Protein AF-A0A1Q8S8Z9-F1 (afdb_monomer)

Radius of gyration: 23.41 Å; Cα contacts (8 Å, |Δi|>4): 332; chains: 1; bounding box: 57×44×58 Å

pLDDT: mean 80.35, std 14.81, range [34.22, 96.0]

Mean predicted aligned error: 10.37 Å

Secondary structure (DSSP, 8-state):
--EEE-S-HHHHHHHHHHTT--TT--HHHHHHHHTTS-HHHHHIIIIIIT---EEE---HHHHHTSHHHHTS-SSSEEEEEEETTS--SS-TTS-TT-SSTTTT-EEEE---STHHHHHHHHHHHTT-EEEE---SHHHHHHHHHTS--S--PPP--HHHHHHHHHHHHHHHHHHHHHHHH-SEEEEEE-HHHHHHHHHHT---STTGGG-SPP-SSGGGS-GGGEEEEEETTEEEEEEPPS--BTTB--S-SS----TT-S-SS--

Nearest PDB structures (foldseek):
  4hl6-assembly3_E  TM=5.954E-01  e=1.681E+00  Escherichia coli K-12
  3lqf-assembly1_B  TM=4.369E-01  e=1.085E+00  Cereibacter sphaeroides
  4eso-assembly1_D  TM=3.700E-01  e=1.155E+00  Sinorhizobium meliloti 1021
  6mld-assembly1_A  TM=2.156E-01  e=1.071E-01  Salmonella enterica subsp. enterica serovar Typhimurium str. LT2

InterPro domains:
  IPR003673 CoA-transferase family III [PF02515] (102-131)
  IPR023606 CoA-transferase family III domain 1 superfamily [G3DSA:3.40.50.10540] (94-133)
  IPR023606 CoA-transferase family III domain 1 superfamily [G3DSA:3.40.50.10540] (134-248)
  IPR023606 CoA-transferase family III domain 1 superfamily [SSF89796] (99-201)
  IPR050509 Coenzyme A-transferase family III [PTHR48228] (133-230)

Sequence (267 aa):
MFVFTTLSLTHANGILELVGLPVGSTRQQLSEKIAYWASIDLETAATVEGRLATYALRSYSQWDALPQSKAINNFPIDVNQISPHGPKGLPVRLSGGNTKCLQGLCVVEMSRVIAAPLAGKTLAAHGADVIWTCSGMNISEAEHAGKGEAARPTPFQALDHAGGYWLAFSVMAALYKRAIFGGSWRTDVSLAGVMKYLRSLGQYPGDSGFKCKDYEKPEDVPENYYETKKTGFGRIKAIKYSGSIEGFNIGWHVMPKPLGSDSPEWL

Structure (mmCIF, N/CA/C/O backbone):
data_AF-A0A1Q8S8Z9-F1
#
_entry.id   AF-A0A1Q8S8Z9-F1
#
loop_
_atom_site.group_PDB
_atom_site.id
_atom_site.type_symbol
_atom_site.label_atom_id
_atom_site.label_alt_id
_atom_site.label_comp_id
_atom_site.label_asym_id
_atom_site.label_entity_id
_atom_site.label_seq_id
_atom_site.pdbx_PDB_ins_code
_atom_site.Cartn_x
_atom_site.Cartn_y
_atom_site.Cartn_z
_atom_site.occupancy
_atom_site.B_iso_or_equiv
_atom_site.auth_seq_id
_atom_site.auth_comp_id
_atom_site.auth_asym_id
_atom_site.auth_atom_id
_atom_site.pdbx_PDB_model_num
ATOM 1 N N . MET A 1 1 ? -16.019 -5.670 21.175 1.00 44.41 1 MET A N 1
ATOM 2 C CA . MET A 1 1 ? -15.741 -5.478 19.735 1.00 44.41 1 MET A CA 1
ATOM 3 C C . MET A 1 1 ? -15.676 -3.978 19.503 1.00 44.41 1 MET A C 1
ATOM 5 O O . MET A 1 1 ? -16.604 -3.303 19.922 1.00 44.41 1 MET A O 1
ATOM 9 N N . PHE A 1 2 ? -14.559 -3.444 19.007 1.00 47.91 2 PHE A N 1
ATOM 10 C CA . PHE A 1 2 ? -14.330 -1.992 18.938 1.00 47.91 2 PHE A CA 1
ATOM 11 C C . PHE A 1 2 ? -14.754 -1.426 17.578 1.00 47.91 2 PHE A C 1
ATOM 13 O O . PHE A 1 2 ? -14.761 -2.148 16.581 1.00 47.91 2 PHE A O 1
ATOM 20 N N . VAL A 1 3 ? -15.073 -0.134 17.540 1.00 49.47 3 VAL A N 1
ATOM 21 C CA . VAL A 1 3 ? -15.419 0.605 16.320 1.00 49.47 3 VAL A CA 1
ATOM 22 C C . VAL A 1 3 ? -14.377 1.697 16.097 1.00 49.47 3 VAL A C 1
ATOM 24 O O . VAL A 1 3 ? -14.005 2.404 17.034 1.00 49.47 3 VAL A O 1
ATOM 27 N N . PHE A 1 4 ? -13.874 1.808 14.868 1.00 48.94 4 PHE A N 1
ATOM 28 C CA . PHE A 1 4 ? -12.918 2.840 14.470 1.00 48.94 4 PHE A CA 1
ATOM 29 C C . PHE A 1 4 ? -13.641 3.955 13.714 1.00 48.94 4 PHE A C 1
ATOM 31 O O . PHE A 1 4 ? -14.352 3.684 12.749 1.00 48.94 4 PHE A O 1
ATOM 38 N N . THR A 1 5 ? -13.430 5.202 14.131 1.00 52.53 5 THR A N 1
ATOM 39 C CA . THR A 1 5 ? -13.893 6.413 13.438 1.00 52.53 5 THR A CA 1
ATOM 40 C C . THR A 1 5 ? -12.687 7.180 12.909 1.00 52.53 5 THR A C 1
ATOM 42 O O . THR A 1 5 ? -11.671 7.297 13.596 1.00 52.53 5 THR A O 1
ATOM 45 N N . THR A 1 6 ? -12.785 7.696 11.685 1.00 55.31 6 THR A N 1
ATOM 46 C CA . THR A 1 6 ? -11.712 8.497 11.073 1.00 55.31 6 THR A CA 1
ATOM 47 C C . THR A 1 6 ? -11.482 9.832 11.796 1.00 55.31 6 THR A C 1
ATOM 49 O O . THR A 1 6 ? -12.332 10.323 12.535 1.00 55.31 6 THR A O 1
ATOM 52 N N . LEU A 1 7 ? -10.295 10.414 11.582 1.00 56.03 7 LEU A N 1
ATOM 53 C CA . LEU A 1 7 ? -9.783 11.607 12.275 1.00 56.03 7 LEU A CA 1
ATOM 54 C C . LEU A 1 7 ? -10.312 12.945 11.722 1.00 56.03 7 LEU A C 1
ATOM 56 O O . LEU A 1 7 ? -9.860 13.999 12.172 1.00 56.03 7 LEU A O 1
ATOM 60 N N . SER A 1 8 ? -11.209 12.939 10.729 1.00 67.50 8 SER A N 1
ATOM 61 C CA . SER A 1 8 ? -11.758 14.195 10.212 1.00 67.50 8 SER A CA 1
ATOM 62 C C . SER A 1 8 ? -12.779 14.764 11.198 1.00 67.50 8 SER A C 1
ATOM 64 O O . SER A 1 8 ? -13.574 14.029 11.788 1.00 67.50 8 SER A O 1
ATOM 66 N N . LEU A 1 9 ? -12.768 16.088 11.369 1.00 71.31 9 LEU A N 1
ATOM 67 C CA . LEU A 1 9 ? -13.687 16.773 12.279 1.00 71.31 9 LEU A CA 1
ATOM 68 C C . LEU A 1 9 ? -15.155 16.514 11.893 1.00 71.31 9 LEU A C 1
ATOM 70 O O . LEU A 1 9 ? -16.007 16.363 12.761 1.00 71.31 9 LEU A O 1
ATOM 74 N N . THR A 1 10 ? -15.431 16.380 10.594 1.00 76.75 10 THR A N 1
ATOM 75 C CA . THR A 1 10 ? -16.759 16.065 10.055 1.00 76.75 10 THR A CA 1
ATOM 76 C C . THR A 1 10 ? -17.247 14.685 10.492 1.00 76.75 10 THR A C 1
ATOM 78 O O . THR A 1 10 ? -18.375 14.563 10.960 1.00 76.75 10 THR A O 1
ATOM 81 N N . HIS A 1 11 ? -16.409 13.647 10.398 1.00 81.12 11 HIS A N 1
ATOM 82 C CA . HIS A 1 11 ? -16.794 12.301 10.835 1.00 81.12 11 HIS A CA 1
ATOM 83 C C . HIS A 1 11 ? -16.901 12.203 12.357 1.00 81.12 11 HIS A C 1
ATOM 85 O O . HIS A 1 11 ? -17.821 11.560 12.858 1.00 81.12 11 HIS A O 1
ATOM 91 N N . ALA A 1 12 ? -16.018 12.890 13.087 1.00 81.56 12 ALA A N 1
ATOM 92 C CA . ALA A 1 12 ? -16.079 12.969 14.542 1.00 81.56 12 ALA A CA 1
ATOM 93 C C . ALA A 1 12 ? -17.366 13.657 15.032 1.00 81.56 12 ALA A C 1
ATOM 95 O O . ALA A 1 12 ? -18.023 13.160 15.941 1.00 81.56 12 ALA A O 1
ATOM 96 N N . ASN A 1 13 ? -17.771 14.767 14.416 1.00 87.81 13 ASN A N 1
ATOM 97 C CA . ASN A 1 13 ? -19.016 15.442 14.780 1.00 87.81 13 ASN A CA 1
ATOM 98 C C . ASN A 1 13 ? -20.244 14.628 14.359 1.00 87.81 13 ASN A C 1
ATOM 100 O O . ASN A 1 13 ? -21.180 14.501 15.141 1.00 87.81 13 ASN A O 1
ATOM 104 N N . GLY A 1 14 ? -20.216 14.019 13.171 1.00 89.81 14 GLY A N 1
ATOM 105 C CA . GLY A 1 14 ? -21.316 13.185 12.692 1.00 89.81 14 GLY A CA 1
ATOM 106 C C . GLY A 1 14 ? -21.564 11.957 13.571 1.00 89.81 14 GLY A C 1
ATOM 107 O O . GLY A 1 14 ? -22.715 11.617 13.827 1.00 89.81 14 GLY A O 1
ATOM 108 N N . ILE A 1 15 ? -20.512 11.313 14.099 1.00 90.62 15 ILE A N 1
ATOM 109 C CA . ILE A 1 15 ? -20.709 10.184 15.020 1.00 90.62 15 ILE A CA 1
ATOM 110 C C . ILE A 1 15 ? -21.278 10.644 16.364 1.00 90.62 15 ILE A C 1
ATOM 112 O O . ILE A 1 15 ? -22.103 9.935 16.928 1.00 90.62 15 ILE A O 1
ATOM 116 N N . LEU A 1 16 ? -20.886 11.826 16.861 1.00 92.69 16 LEU A N 1
ATOM 117 C CA . LEU A 1 16 ? -21.471 12.413 18.070 1.00 92.69 16 LEU A CA 1
ATOM 118 C C . LEU A 1 16 ? -22.962 12.698 17.869 1.00 92.69 16 LEU A C 1
ATOM 120 O O . LEU A 1 16 ? -23.767 12.293 18.702 1.00 92.69 16 LEU A O 1
ATOM 124 N N . GLU A 1 17 ? -23.331 13.303 16.741 1.00 93.12 17 GLU A N 1
ATOM 125 C CA . GLU A 1 17 ? -24.726 13.555 16.377 1.00 93.12 17 GLU A CA 1
ATOM 126 C C . GLU A 1 17 ? -25.537 12.254 16.301 1.00 93.12 17 GLU A C 1
ATOM 128 O O . GLU A 1 17 ? -26.578 12.152 16.951 1.00 93.12 17 GLU A O 1
ATOM 133 N N . LEU A 1 18 ? -25.025 11.229 15.604 1.00 93.31 18 LEU A N 1
ATOM 134 C CA . LEU A 1 18 ? -25.687 9.926 15.462 1.00 93.31 18 LEU A CA 1
ATOM 135 C C . LEU A 1 18 ? -26.018 9.293 16.819 1.00 93.31 18 LEU A C 1
ATOM 137 O O . LEU A 1 18 ? -27.081 8.700 16.995 1.00 93.31 18 LEU A O 1
ATOM 141 N N . VAL A 1 19 ? -25.109 9.410 17.787 1.00 92.94 19 VAL A N 1
ATOM 142 C CA . VAL A 1 19 ? -25.299 8.824 19.120 1.00 92.94 19 VAL A CA 1
ATOM 143 C C . VAL A 1 19 ? -25.975 9.784 20.106 1.00 92.94 19 VAL A C 1
ATOM 145 O O . VAL A 1 19 ? -26.162 9.424 21.271 1.00 92.94 19 VAL A O 1
ATOM 148 N N . GLY A 1 20 ? -26.355 10.988 19.668 1.00 94.62 20 GLY A N 1
ATOM 149 C CA . GLY A 1 20 ? -27.036 11.996 20.480 1.00 94.62 20 GLY A CA 1
ATOM 150 C C . GLY A 1 20 ? -26.141 12.674 21.522 1.00 94.62 20 GLY A C 1
ATOM 151 O O . GLY A 1 20 ? -26.596 12.956 22.630 1.00 94.62 20 GLY A O 1
ATOM 152 N N . LEU A 1 21 ? -24.866 12.894 21.202 1.00 95.12 21 LEU A N 1
ATOM 153 C CA . LEU A 1 21 ? -23.908 13.636 22.022 1.00 95.12 21 LEU A CA 1
ATOM 154 C C . LEU A 1 21 ? -23.610 15.020 21.417 1.00 95.12 21 LEU A C 1
ATOM 156 O O . LEU A 1 21 ? -23.526 15.154 20.196 1.00 95.12 21 LEU A O 1
ATOM 160 N N . PRO A 1 22 ? -23.419 16.059 22.249 1.00 95.31 22 PRO A N 1
ATOM 161 C CA . PRO A 1 22 ? -23.056 17.385 21.766 1.00 95.31 22 PRO A CA 1
ATOM 162 C C . PRO A 1 22 ? -21.630 17.420 21.198 1.00 95.31 22 PRO A C 1
ATOM 164 O O . PRO A 1 22 ? -20.735 16.685 21.624 1.00 95.31 22 PRO A O 1
ATOM 167 N N . VAL A 1 23 ? -21.390 18.345 20.265 1.00 91.00 23 VAL A N 1
ATOM 168 C CA . VAL A 1 23 ? -20.040 18.648 19.768 1.00 91.00 23 VAL A CA 1
ATOM 169 C C . VAL A 1 23 ? -19.144 19.067 20.940 1.00 91.00 23 VAL A C 1
ATOM 171 O O . VAL A 1 23 ? -19.541 19.873 21.779 1.00 91.00 23 VAL A O 1
ATOM 174 N N . GLY A 1 24 ? -17.928 18.516 20.999 1.00 86.50 24 GLY A N 1
ATOM 175 C CA . GLY A 1 24 ? -16.990 18.731 22.108 1.00 86.50 24 GLY A CA 1
ATOM 176 C C . GLY A 1 24 ? -17.081 17.689 23.228 1.00 86.50 24 GLY A C 1
ATOM 177 O O . GLY A 1 24 ? -16.285 17.745 24.166 1.00 86.50 24 GLY A O 1
ATOM 178 N N . SER A 1 25 ? -17.992 16.714 23.124 1.00 91.88 25 SER A N 1
ATOM 179 C CA . SER A 1 25 ? -18.005 15.547 24.007 1.00 91.88 25 SER A CA 1
ATOM 180 C C . SER A 1 25 ? -16.678 14.787 23.998 1.00 91.88 25 SER A C 1
ATOM 182 O O . SER A 1 25 ? -15.985 14.680 22.983 1.00 91.88 25 SER A O 1
ATOM 184 N N . THR A 1 26 ? -16.322 14.235 25.157 1.00 90.94 26 THR A N 1
ATOM 185 C CA . THR A 1 26 ? -15.047 13.543 25.343 1.00 90.94 26 THR A CA 1
ATOM 186 C C . THR A 1 26 ? -15.070 12.147 24.722 1.00 90.94 26 THR A C 1
ATOM 188 O O . THR A 1 26 ? -16.118 11.517 24.556 1.00 90.94 26 THR A O 1
ATOM 191 N N . ARG A 1 27 ? -13.877 11.603 24.446 1.00 84.50 27 ARG A N 1
ATOM 192 C CA . ARG A 1 27 ? -13.712 10.213 23.988 1.00 84.50 27 ARG A CA 1
ATOM 193 C C . ARG A 1 27 ? -14.371 9.204 24.938 1.00 84.50 27 ARG A C 1
ATOM 195 O O . ARG A 1 27 ? -14.890 8.194 24.475 1.00 84.50 27 ARG A O 1
ATOM 202 N N . GLN A 1 28 ? -14.345 9.474 26.243 1.00 89.38 28 GLN A N 1
ATOM 203 C CA . GLN A 1 28 ? -14.950 8.605 27.248 1.00 89.38 28 GLN A CA 1
ATOM 204 C C . GLN A 1 28 ? -16.481 8.609 27.146 1.00 89.38 28 GLN A C 1
ATOM 206 O O . GLN A 1 28 ? -17.073 7.537 27.072 1.00 89.38 28 GLN A O 1
ATOM 211 N N . GLN A 1 29 ? -17.103 9.787 27.027 1.00 92.50 29 GLN A N 1
ATOM 212 C CA . GLN A 1 29 ? -18.556 9.911 26.842 1.00 92.50 29 GLN A CA 1
ATOM 213 C C . GLN A 1 29 ? -19.033 9.187 25.578 1.00 92.50 29 GLN A C 1
ATOM 215 O O . GLN A 1 29 ? -20.016 8.448 25.614 1.00 92.50 29 GLN A O 1
ATOM 220 N N . LEU A 1 30 ? -18.307 9.350 24.465 1.00 90.50 30 LEU A N 1
ATOM 221 C CA . LEU A 1 30 ? -18.594 8.613 23.236 1.00 90.50 30 LEU A CA 1
ATOM 222 C C . LEU A 1 30 ? -18.464 7.100 23.454 1.00 90.50 30 LEU A C 1
ATOM 224 O O . LEU A 1 30 ? -19.363 6.360 23.066 1.00 90.50 30 LEU A O 1
ATOM 228 N N . SER A 1 31 ? -17.385 6.647 24.104 1.00 88.06 31 SER A N 1
ATOM 229 C CA . SER A 1 31 ? -17.148 5.228 24.398 1.00 88.06 31 SER A CA 1
ATOM 230 C C . SER A 1 31 ? -18.270 4.607 25.230 1.00 88.06 31 SER A C 1
ATOM 232 O O . SER A 1 31 ? -18.702 3.498 24.931 1.00 88.06 31 SER A O 1
ATOM 234 N N . GLU A 1 32 ? -18.748 5.306 26.259 1.00 92.38 32 GLU A N 1
ATOM 235 C CA . GLU A 1 32 ? -19.862 4.861 27.102 1.00 92.38 32 GLU A CA 1
ATOM 236 C C . GLU A 1 32 ? -21.163 4.771 26.299 1.00 92.38 32 GLU A C 1
ATOM 238 O O . GLU A 1 32 ? -21.914 3.807 26.435 1.00 92.38 32 GLU A O 1
ATOM 243 N N . LYS A 1 33 ? -21.415 5.736 25.406 1.00 92.75 33 LYS A N 1
ATOM 244 C CA . LYS A 1 33 ? -22.626 5.762 24.580 1.00 92.75 33 LYS A CA 1
ATOM 245 C C . LYS A 1 33 ? -22.651 4.646 23.534 1.00 92.75 33 LYS A C 1
ATOM 247 O O . LYS A 1 33 ? -23.683 4.000 23.358 1.00 92.75 33 LYS A O 1
ATOM 252 N N . ILE A 1 34 ? -21.524 4.386 22.868 1.00 91.88 34 ILE A N 1
ATOM 253 C CA . ILE A 1 34 ? -21.428 3.327 21.850 1.00 91.88 34 ILE A CA 1
ATOM 254 C C . ILE A 1 34 ? -21.302 1.925 22.451 1.00 91.88 34 ILE A C 1
ATOM 256 O O . ILE A 1 34 ? -21.485 0.951 21.729 1.00 91.88 34 ILE A O 1
ATOM 260 N N . ALA A 1 35 ? -21.023 1.790 23.752 1.00 90.44 35 ALA A N 1
ATOM 261 C CA . ALA A 1 35 ? -20.920 0.486 24.412 1.00 90.44 35 ALA A CA 1
ATOM 262 C C . ALA A 1 35 ? -22.232 -0.319 24.361 1.00 90.44 35 ALA A C 1
ATOM 264 O O . ALA A 1 35 ? -22.201 -1.546 24.408 1.00 90.44 35 ALA A O 1
ATOM 265 N N . TYR A 1 36 ? -23.370 0.369 24.235 1.00 91.44 36 TYR A N 1
ATOM 266 C CA . TYR A 1 36 ? -24.695 -0.241 24.102 1.00 91.44 36 TYR A CA 1
ATOM 267 C C . TYR A 1 36 ? -25.021 -0.701 22.677 1.00 91.44 36 TYR A C 1
ATOM 269 O O . TYR A 1 36 ? -26.041 -1.351 22.466 1.00 91.44 36 TYR A O 1
ATOM 277 N N . TRP A 1 37 ? -24.181 -0.365 21.697 1.00 93.31 37 TRP A N 1
ATOM 278 C CA . TRP A 1 37 ? -24.385 -0.765 20.314 1.00 93.31 37 TRP A CA 1
ATOM 279 C C . TRP A 1 37 ? -23.685 -2.084 20.010 1.00 93.31 37 TRP A C 1
ATOM 281 O O . TRP A 1 37 ? -22.510 -2.284 20.335 1.00 93.31 37 TRP A O 1
ATOM 291 N N . ALA A 1 38 ? -24.362 -2.957 19.266 1.00 92.62 38 ALA A N 1
ATOM 292 C CA . ALA A 1 38 ? -23.650 -3.981 18.524 1.00 92.62 38 ALA A CA 1
ATOM 293 C C . ALA A 1 38 ? -22.796 -3.292 17.448 1.00 92.62 38 ALA A C 1
ATOM 295 O O . ALA A 1 38 ? -23.275 -2.451 16.692 1.00 92.62 38 ALA A O 1
ATOM 296 N N . SER A 1 39 ? -21.510 -3.637 17.370 1.00 87.19 39 SER A N 1
ATOM 297 C CA . SER A 1 39 ? -20.574 -2.905 16.499 1.00 87.19 39 SER A CA 1
ATOM 298 C C . SER A 1 39 ? -20.948 -2.921 15.009 1.00 87.19 39 SER A C 1
ATOM 300 O O . SER A 1 39 ? -20.675 -1.944 14.320 1.00 87.19 39 SER A O 1
ATOM 302 N N . ILE A 1 40 ? -21.583 -3.994 14.519 1.00 90.50 40 ILE A N 1
ATOM 303 C CA . ILE A 1 40 ? -22.046 -4.099 13.125 1.00 90.50 40 ILE A CA 1
ATOM 304 C C . ILE A 1 40 ? -23.266 -3.207 12.884 1.00 90.50 40 ILE A C 1
ATOM 306 O O . ILE A 1 40 ? -23.351 -2.567 11.838 1.00 90.50 40 ILE A O 1
ATOM 310 N N . ASP A 1 41 ? -24.165 -3.109 13.859 1.00 93.88 41 ASP A N 1
ATOM 311 C CA . ASP A 1 41 ? -25.332 -2.231 13.773 1.00 93.88 41 ASP A CA 1
ATOM 312 C C . ASP A 1 41 ? -24.884 -0.767 13.775 1.00 93.88 41 ASP A C 1
ATOM 314 O O . ASP A 1 41 ? -25.359 0.025 12.965 1.00 93.88 41 ASP A O 1
ATOM 318 N N . LEU A 1 42 ? -23.889 -0.422 14.604 1.00 92.75 42 LEU A N 1
ATOM 319 C CA . LEU A 1 42 ? -23.299 0.917 14.602 1.00 92.75 42 LEU A CA 1
ATOM 320 C C . LEU A 1 42 ? -22.571 1.225 13.290 1.00 92.75 42 LEU A C 1
ATOM 322 O O . LEU A 1 42 ? -22.714 2.326 12.772 1.00 92.75 42 LEU A O 1
ATOM 326 N N . GLU A 1 43 ? -21.809 0.279 12.733 1.00 90.19 43 GLU A N 1
ATOM 327 C CA . GLU A 1 43 ? -21.209 0.448 11.401 1.00 90.19 43 GLU A CA 1
ATOM 328 C C . GLU A 1 43 ? -22.285 0.659 10.329 1.00 90.19 43 GLU A C 1
ATOM 330 O O . GLU A 1 43 ? -22.113 1.510 9.461 1.00 90.19 43 GLU A O 1
ATOM 335 N N . THR A 1 44 ? -23.395 -0.079 10.390 1.00 92.31 44 THR A N 1
ATOM 336 C CA . THR A 1 44 ? -24.496 0.037 9.424 1.00 92.31 44 THR A CA 1
ATOM 337 C C . THR A 1 44 ? -25.151 1.415 9.519 1.00 92.31 44 THR A C 1
ATOM 339 O O . THR A 1 44 ? -25.172 2.148 8.530 1.00 92.31 44 THR A O 1
ATOM 342 N N . ALA A 1 45 ? -25.579 1.819 10.717 1.00 94.25 45 ALA A N 1
ATOM 343 C CA . ALA A 1 45 ? -26.193 3.124 10.950 1.00 94.25 45 ALA A CA 1
ATOM 344 C C . ALA A 1 45 ? -25.243 4.280 10.592 1.00 94.25 45 ALA A C 1
ATOM 346 O O . ALA A 1 45 ? -25.634 5.256 9.956 1.00 94.25 45 ALA A O 1
ATOM 347 N N . ALA A 1 46 ? -23.964 4.173 10.951 1.00 91.88 46 ALA A N 1
ATOM 348 C CA . ALA A 1 46 ? -23.005 5.239 10.702 1.00 91.88 46 ALA A CA 1
ATOM 349 C C . ALA A 1 46 ? -22.543 5.290 9.238 1.00 91.88 46 ALA A C 1
ATOM 351 O O . ALA A 1 46 ? -22.595 6.350 8.621 1.00 91.88 46 ALA A O 1
ATOM 352 N N . THR A 1 47 ? -22.098 4.171 8.666 1.00 87.56 47 THR A N 1
ATOM 353 C CA . THR A 1 47 ? -21.479 4.138 7.331 1.00 87.56 47 THR A CA 1
ATOM 354 C C . THR A 1 47 ? -22.497 4.017 6.213 1.00 87.56 47 THR A C 1
ATOM 356 O O . THR A 1 47 ? -22.430 4.779 5.247 1.00 87.56 47 THR A O 1
ATOM 359 N N . VAL A 1 48 ? -23.428 3.068 6.315 1.00 85.25 48 VAL A N 1
ATOM 360 C CA . VAL A 1 48 ? -24.374 2.777 5.227 1.00 85.25 48 VAL A CA 1
ATOM 361 C C . VAL A 1 48 ? -25.445 3.859 5.154 1.00 85.25 48 VAL A C 1
ATOM 363 O O . VAL A 1 48 ? -25.742 4.360 4.071 1.00 85.25 48 VAL A O 1
ATOM 366 N N . GLU A 1 49 ? -25.985 4.253 6.304 1.00 88.38 49 GLU A N 1
ATOM 367 C CA . GLU A 1 49 ? -27.082 5.221 6.381 1.00 88.38 49 GLU A CA 1
ATOM 368 C C . GLU A 1 49 ? -26.554 6.650 6.573 1.00 88.38 49 GLU A C 1
ATOM 370 O O . GLU A 1 49 ? -26.917 7.559 5.824 1.00 88.38 49 GLU A O 1
ATOM 375 N N . GLY A 1 50 ? -25.641 6.842 7.531 1.00 84.94 50 GLY A N 1
ATOM 376 C CA . GLY A 1 50 ? -25.113 8.151 7.925 1.00 84.94 50 GLY A CA 1
ATOM 377 C C . GLY A 1 50 ? -23.957 8.692 7.078 1.00 84.94 50 GLY A C 1
ATOM 378 O O . GLY A 1 50 ? -23.557 9.840 7.268 1.00 84.94 50 GLY A O 1
ATOM 379 N N . ARG A 1 51 ? -23.409 7.904 6.138 1.00 85.75 51 ARG A N 1
ATOM 380 C CA . ARG A 1 51 ? -22.241 8.270 5.301 1.00 85.75 51 ARG A CA 1
ATOM 381 C C . ARG A 1 51 ? -21.007 8.692 6.116 1.00 85.75 51 ARG A C 1
ATOM 383 O O . ARG A 1 51 ? -20.182 9.491 5.666 1.00 85.75 51 ARG A O 1
ATOM 390 N N . LEU A 1 52 ? -20.873 8.159 7.325 1.00 87.19 52 LEU A N 1
ATOM 391 C CA . LEU A 1 52 ? -19.738 8.371 8.214 1.00 87.19 52 LEU A CA 1
ATOM 392 C C . LEU A 1 52 ? -18.705 7.264 8.012 1.00 87.19 52 LEU A C 1
ATOM 394 O O . LEU A 1 52 ? -19.051 6.109 7.823 1.00 87.19 52 LEU A O 1
ATOM 398 N N . ALA A 1 53 ? -17.416 7.582 8.083 1.00 82.56 53 ALA A N 1
ATOM 399 C CA . ALA A 1 53 ? -16.374 6.564 8.005 1.00 82.56 53 ALA A CA 1
ATOM 400 C C . ALA A 1 53 ? -16.169 5.905 9.383 1.00 82.56 53 ALA A C 1
ATOM 402 O O . ALA A 1 53 ? -15.247 6.265 10.126 1.00 82.56 53 ALA A O 1
ATOM 403 N N . THR A 1 54 ? -17.054 4.960 9.715 1.00 81.31 54 THR A N 1
ATOM 404 C CA . THR A 1 54 ? -17.140 4.298 11.024 1.00 81.31 54 THR A CA 1
ATOM 405 C C . THR A 1 54 ? -17.278 2.787 10.852 1.00 81.31 54 THR A C 1
ATOM 407 O O . THR A 1 54 ? -18.338 2.300 10.473 1.00 81.31 54 THR A O 1
ATOM 410 N N . TYR A 1 55 ? -16.226 2.030 11.168 1.00 81.38 55 TYR A N 1
ATOM 411 C CA . TYR A 1 55 ? -16.141 0.605 10.825 1.00 81.38 55 TYR A CA 1
ATOM 412 C C . TYR A 1 55 ? -15.973 -0.289 12.051 1.00 81.38 55 TYR A C 1
ATOM 414 O O . TYR A 1 55 ? -15.187 0.004 12.959 1.00 81.38 55 TYR A O 1
ATOM 422 N N . ALA A 1 56 ? -16.676 -1.418 12.056 1.00 83.69 56 ALA A N 1
ATOM 423 C CA . ALA A 1 56 ? -16.549 -2.453 13.064 1.00 83.69 56 ALA A CA 1
ATOM 424 C C . ALA A 1 56 ? -15.243 -3.230 12.867 1.00 83.69 56 ALA A C 1
ATOM 426 O O . ALA A 1 56 ? -14.980 -3.787 11.793 1.00 83.69 56 ALA A O 1
ATOM 427 N N . LEU A 1 57 ? -14.434 -3.322 13.926 1.00 75.75 57 LEU A N 1
ATOM 428 C CA . LEU A 1 57 ? -13.275 -4.206 13.925 1.00 75.75 57 LEU A CA 1
ATOM 429 C C . LEU A 1 57 ? -13.741 -5.653 13.954 1.00 75.75 57 LEU A C 1
ATOM 431 O O . LEU A 1 57 ? -14.528 -6.048 14.811 1.00 75.75 57 LEU A O 1
ATOM 435 N N . ARG A 1 58 ? -13.205 -6.449 13.036 1.00 77.25 58 ARG A N 1
ATOM 436 C CA . ARG A 1 58 ? -13.547 -7.859 12.864 1.00 77.25 58 ARG A CA 1
ATOM 437 C C . ARG A 1 58 ? -12.348 -8.726 13.208 1.00 77.25 58 ARG A C 1
ATOM 439 O O . ARG A 1 58 ? -11.212 -8.373 12.900 1.00 77.25 58 ARG A O 1
ATOM 446 N N . SER A 1 59 ? -12.609 -9.877 13.817 1.00 76.94 59 SER A N 1
ATOM 447 C CA . SER A 1 59 ? -11.617 -10.953 13.884 1.00 76.94 59 SER A CA 1
ATOM 448 C C . SER A 1 59 ? -11.333 -11.511 12.485 1.00 76.94 59 SER A C 1
ATOM 450 O O . SER A 1 59 ? -12.103 -11.296 11.545 1.00 76.94 59 SER A O 1
ATOM 452 N N . TYR A 1 60 ? -10.248 -12.272 12.343 1.00 76.38 60 TYR A N 1
ATOM 453 C CA . TYR A 1 60 ? -9.904 -12.897 11.066 1.00 76.38 60 TYR A CA 1
ATOM 454 C C . TYR A 1 60 ? -10.987 -13.843 10.548 1.00 76.38 60 TYR A C 1
ATOM 456 O O . TYR A 1 60 ? -11.340 -13.756 9.378 1.00 76.38 60 TYR A O 1
ATOM 464 N N . SER A 1 61 ? -11.579 -14.676 11.408 1.00 82.38 61 SER A N 1
ATOM 465 C CA . SER A 1 61 ? -12.667 -15.575 11.000 1.00 82.38 61 SER A CA 1
ATOM 466 C C . SER A 1 61 ? -13.899 -14.805 10.518 1.00 82.38 61 SER A C 1
ATOM 468 O O . SER A 1 61 ? -14.516 -15.183 9.524 1.00 82.38 61 SER A O 1
ATOM 470 N N . GLN A 1 62 ? -14.230 -13.691 11.176 1.00 82.00 62 GLN A N 1
ATOM 471 C CA . GLN A 1 62 ? -15.330 -12.823 10.758 1.00 82.00 62 GLN A CA 1
ATOM 472 C C . GLN A 1 62 ? -15.047 -12.136 9.425 1.00 82.00 62 GLN A C 1
ATOM 474 O O . GLN A 1 62 ? -15.949 -12.050 8.601 1.00 82.00 62 GLN A O 1
ATOM 479 N N . TRP A 1 63 ? -13.817 -11.668 9.196 1.00 83.12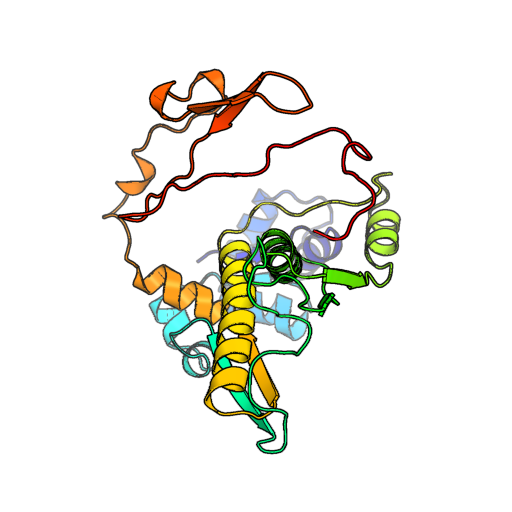 63 TRP A N 1
ATOM 480 C CA . TRP A 1 63 ? -13.418 -11.093 7.911 1.00 83.12 63 TRP A CA 1
ATOM 481 C C . TRP A 1 63 ? -13.447 -12.134 6.784 1.00 83.12 63 TRP A C 1
ATOM 483 O O . TRP A 1 63 ? -14.012 -11.876 5.724 1.00 83.12 63 TRP A O 1
ATOM 493 N N . ASP A 1 64 ? -12.888 -13.324 7.014 1.00 85.44 64 ASP A N 1
ATOM 494 C CA . ASP A 1 64 ? -12.797 -14.406 6.023 1.00 85.44 64 ASP A CA 1
ATOM 495 C C . ASP A 1 64 ? -14.177 -14.922 5.580 1.00 85.44 64 ASP A C 1
ATOM 497 O O . ASP A 1 64 ? -14.348 -15.388 4.452 1.00 85.44 64 ASP A O 1
ATOM 501 N N . ALA A 1 65 ? -15.189 -14.798 6.441 1.00 90.00 65 ALA A N 1
ATOM 502 C CA . ALA A 1 65 ? -16.558 -15.172 6.115 1.00 90.00 65 ALA A CA 1
ATOM 503 C C . ALA A 1 65 ? -17.234 -14.222 5.104 1.00 90.00 65 ALA A C 1
ATOM 505 O O . ALA A 1 65 ? -18.177 -14.645 4.421 1.00 90.00 65 ALA A O 1
ATOM 506 N N . LEU A 1 66 ? -16.762 -12.973 4.980 1.00 87.31 66 LEU A N 1
ATOM 507 C CA . LEU A 1 66 ? -17.421 -11.927 4.195 1.00 87.31 66 LEU A CA 1
ATOM 508 C C . LEU A 1 66 ? -17.308 -12.152 2.676 1.00 87.31 66 LEU A C 1
ATOM 510 O O . LEU A 1 66 ? -16.244 -12.558 2.194 1.00 87.31 66 LEU A O 1
ATOM 514 N N . PRO A 1 67 ? -18.352 -11.813 1.891 1.00 92.06 67 PRO A N 1
ATOM 515 C CA . PRO A 1 67 ? -18.322 -11.924 0.431 1.00 92.06 67 PRO A CA 1
ATOM 516 C C . PRO A 1 67 ? -17.146 -11.180 -0.212 1.00 92.06 67 PRO A C 1
ATOM 518 O O . PRO A 1 67 ? -16.454 -11.738 -1.059 1.00 92.06 67 PRO A O 1
ATOM 521 N N . GLN A 1 68 ? -16.855 -9.958 0.240 1.00 86.06 68 GLN A N 1
ATOM 522 C CA . GLN A 1 68 ? -15.742 -9.159 -0.274 1.00 86.06 68 GLN A CA 1
ATOM 523 C C . GLN A 1 68 ? -14.372 -9.769 0.038 1.00 86.06 68 GLN A C 1
ATOM 525 O O . GLN A 1 68 ? -13.458 -9.640 -0.767 1.00 86.06 68 GLN A O 1
ATOM 530 N N . SER A 1 69 ? -14.215 -10.476 1.163 1.00 86.56 69 SER A N 1
ATOM 531 C CA . SER A 1 69 ? -12.966 -11.192 1.437 1.00 86.56 69 SER A CA 1
ATOM 532 C C . SER A 1 69 ? -12.809 -12.369 0.477 1.00 86.56 69 SER A C 1
ATOM 534 O O . SER A 1 69 ? -11.732 -12.572 -0.076 1.00 86.56 69 SER A O 1
ATOM 536 N N . LYS A 1 70 ? -13.888 -13.113 0.210 1.00 89.94 70 LYS A N 1
ATOM 537 C CA . LYS A 1 70 ? -13.888 -14.252 -0.724 1.00 89.94 70 LYS A CA 1
ATOM 538 C C . LYS A 1 70 ? -13.650 -13.840 -2.179 1.00 89.94 70 LYS A C 1
ATOM 540 O O . LYS A 1 70 ? -13.054 -14.606 -2.924 1.00 89.94 70 LYS A O 1
ATOM 545 N N . ALA A 1 71 ? -14.079 -12.640 -2.565 1.00 90.00 71 ALA A N 1
ATOM 546 C CA . ALA A 1 71 ? -13.881 -12.099 -3.909 1.00 90.00 71 ALA A CA 1
ATOM 547 C C . ALA A 1 71 ? -12.434 -11.651 -4.196 1.00 90.00 71 ALA A C 1
ATOM 549 O O . ALA A 1 71 ? -12.089 -11.411 -5.349 1.00 90.00 71 ALA A O 1
ATOM 550 N N . ILE A 1 72 ? -11.595 -11.509 -3.165 1.00 86.94 72 ILE A N 1
ATOM 551 C CA . ILE A 1 72 ? -10.225 -10.999 -3.291 1.00 86.94 72 ILE A CA 1
ATOM 552 C C . ILE A 1 72 ? -9.237 -12.159 -3.223 1.00 86.94 72 ILE A C 1
ATOM 554 O O . ILE A 1 72 ? -9.264 -12.948 -2.274 1.00 86.94 72 ILE A O 1
ATOM 558 N N . ASN A 1 73 ? -8.320 -12.221 -4.189 1.00 85.06 73 ASN A N 1
ATOM 559 C CA . ASN A 1 73 ? -7.256 -13.219 -4.226 1.00 85.06 73 ASN A CA 1
ATOM 560 C C . ASN A 1 73 ? -6.386 -13.178 -2.958 1.00 85.06 73 ASN A C 1
ATOM 562 O O . ASN A 1 73 ? -6.199 -12.141 -2.321 1.00 85.06 73 ASN A O 1
ATOM 566 N N . ASN A 1 74 ? -5.826 -14.331 -2.583 1.00 83.88 74 ASN A N 1
ATOM 567 C CA . ASN A 1 74 ? -4.895 -14.422 -1.450 1.00 83.88 74 ASN A CA 1
ATOM 568 C C . ASN A 1 74 ? -3.488 -13.905 -1.795 1.00 83.88 74 ASN A C 1
ATOM 570 O O . ASN A 1 74 ? -2.618 -13.882 -0.927 1.00 83.88 74 ASN A O 1
ATOM 574 N N . PHE A 1 75 ? -3.272 -13.492 -3.047 1.00 86.94 75 PHE A N 1
ATOM 575 C CA . PHE A 1 75 ? -2.039 -12.874 -3.507 1.00 86.94 75 PHE A CA 1
ATOM 576 C C . PHE A 1 75 ? -2.258 -11.369 -3.757 1.00 86.94 75 PHE A C 1
ATOM 578 O O . PHE A 1 75 ? -3.337 -10.997 -4.220 1.00 86.94 75 PHE A O 1
ATOM 585 N N . PRO A 1 76 ? -1.282 -10.490 -3.456 1.00 86.12 76 PRO A N 1
ATOM 586 C CA . PRO A 1 76 ? -1.499 -9.038 -3.477 1.00 86.12 76 PRO A CA 1
ATOM 587 C C . PRO A 1 76 ? -1.735 -8.418 -4.852 1.00 86.12 76 PRO A C 1
ATOM 589 O O . PRO A 1 76 ? -2.281 -7.315 -4.923 1.00 86.12 76 PRO A O 1
ATOM 592 N N . ILE A 1 77 ? -1.275 -9.086 -5.912 1.00 92.75 77 ILE A N 1
ATOM 593 C CA . ILE A 1 77 ? -1.249 -8.538 -7.266 1.00 92.75 77 ILE A CA 1
ATOM 594 C C . ILE A 1 77 ? -1.937 -9.469 -8.260 1.00 92.75 77 ILE A C 1
ATOM 596 O O . ILE A 1 77 ? -1.765 -10.685 -8.203 1.00 92.75 77 ILE A O 1
ATOM 600 N N . ASP A 1 78 ? -2.614 -8.868 -9.229 1.00 92.75 78 ASP A N 1
ATOM 601 C CA . ASP A 1 78 ? -3.121 -9.533 -10.424 1.00 92.75 78 ASP A CA 1
ATOM 602 C C . ASP A 1 78 ? -2.517 -8.864 -11.662 1.00 92.75 78 ASP A C 1
ATOM 604 O O . ASP A 1 78 ? -2.472 -7.638 -11.757 1.00 92.75 78 ASP A O 1
ATOM 608 N N . VAL A 1 79 ? -2.022 -9.663 -12.616 1.00 94.56 79 VAL A N 1
ATOM 609 C CA . VAL A 1 79 ? -1.378 -9.165 -13.847 1.00 94.56 79 VAL A CA 1
ATOM 610 C C . VAL A 1 79 ? -2.013 -9.826 -15.064 1.00 94.56 79 VAL A C 1
ATOM 612 O O . VAL A 1 79 ? -1.630 -10.940 -15.451 1.00 94.56 79 VAL A O 1
ATOM 615 N N . ASN A 1 80 ? -2.954 -9.113 -15.679 1.00 94.81 80 ASN A N 1
ATOM 616 C CA . ASN A 1 80 ? -3.851 -9.618 -16.715 1.00 94.81 80 ASN A CA 1
ATOM 617 C C . ASN A 1 80 ? -3.552 -8.986 -18.076 1.00 94.81 80 ASN A C 1
ATOM 619 O O . ASN A 1 80 ? -3.315 -7.780 -18.171 1.00 94.81 80 ASN A O 1
ATOM 623 N N . GLN A 1 81 ? -3.570 -9.785 -19.144 1.00 95.88 81 GLN A N 1
ATOM 624 C CA . GLN A 1 81 ? -3.426 -9.253 -20.498 1.00 95.88 81 GLN A CA 1
ATOM 625 C C . GLN A 1 81 ? -4.743 -8.590 -20.909 1.00 95.88 81 GLN A C 1
ATOM 627 O O . GLN A 1 81 ? -5.798 -9.210 -20.828 1.00 95.88 81 GLN A O 1
ATOM 632 N N . ILE A 1 82 ? -4.679 -7.334 -21.347 1.00 96.00 82 ILE A N 1
ATOM 633 C CA . ILE A 1 82 ? -5.850 -6.570 -21.812 1.00 96.00 82 ILE A CA 1
ATOM 634 C C . ILE A 1 82 ? -5.908 -6.454 -23.333 1.00 96.00 82 ILE A C 1
ATOM 636 O O . ILE A 1 82 ? -6.959 -6.162 -23.892 1.00 96.00 82 ILE A O 1
ATOM 640 N N . SER A 1 83 ? -4.784 -6.674 -24.015 1.00 94.25 83 SER A N 1
ATOM 641 C CA . SER A 1 83 ? -4.744 -6.762 -25.473 1.00 94.25 83 SER A CA 1
ATOM 642 C C . SER A 1 83 ? -3.560 -7.616 -25.921 1.00 94.25 83 SER A C 1
ATOM 644 O O . SER A 1 83 ? -2.434 -7.330 -25.503 1.00 94.25 83 SER A O 1
ATOM 646 N N . PRO A 1 84 ? -3.764 -8.627 -26.782 1.00 93.12 84 PRO A N 1
ATOM 647 C CA . PRO A 1 84 ? -2.669 -9.411 -27.346 1.00 93.12 84 PRO A CA 1
ATOM 648 C C . PRO A 1 84 ? -1.947 -8.677 -28.486 1.00 93.12 84 PRO A C 1
ATOM 650 O O . PRO A 1 84 ? -0.804 -8.997 -28.792 1.00 93.12 84 PRO A O 1
ATOM 653 N N . HIS A 1 85 ? -2.569 -7.657 -29.087 1.00 90.75 85 HIS A N 1
ATOM 654 C CA . HIS A 1 85 ? -2.045 -6.924 -30.251 1.00 90.75 85 HIS A CA 1
ATOM 655 C C . HIS A 1 85 ? -1.041 -5.815 -29.891 1.00 90.75 85 HIS A C 1
ATOM 657 O O . HIS A 1 85 ? -0.748 -4.938 -30.700 1.00 90.75 85 HIS A O 1
ATOM 663 N N . GLY A 1 86 ? -0.536 -5.823 -28.660 1.00 86.06 86 GLY A N 1
ATOM 664 C CA . GLY A 1 86 ? 0.457 -4.868 -28.184 1.00 86.06 86 GLY A CA 1
ATOM 665 C C . GLY A 1 86 ? 1.898 -5.266 -28.535 1.00 86.06 86 GLY A C 1
ATOM 666 O O . GLY A 1 86 ? 2.179 -6.422 -28.858 1.00 86.06 86 GLY A O 1
ATOM 667 N N . PRO A 1 87 ? 2.840 -4.317 -28.432 1.00 87.12 87 PRO A N 1
ATOM 668 C CA . PRO A 1 87 ? 4.246 -4.543 -28.749 1.00 87.12 87 PRO A CA 1
ATOM 669 C C . PRO A 1 87 ? 4.886 -5.624 -27.866 1.00 87.12 87 PRO A C 1
ATOM 671 O O . PRO A 1 87 ? 4.611 -5.710 -26.669 1.00 87.12 87 PRO A O 1
ATOM 674 N N . LYS A 1 88 ? 5.784 -6.416 -28.460 1.00 93.38 88 LYS A N 1
ATOM 675 C CA . LYS A 1 88 ? 6.582 -7.452 -27.790 1.00 93.38 88 LYS A CA 1
ATOM 676 C C . LYS A 1 88 ? 8.030 -6.998 -27.606 1.00 93.38 88 LYS A C 1
ATOM 678 O O . LYS A 1 88 ? 8.551 -6.250 -28.427 1.00 93.38 88 LYS A O 1
ATOM 683 N N . GLY A 1 89 ? 8.667 -7.457 -26.531 1.00 91.75 89 GLY A N 1
ATOM 684 C CA . GLY A 1 89 ? 10.022 -7.054 -26.137 1.00 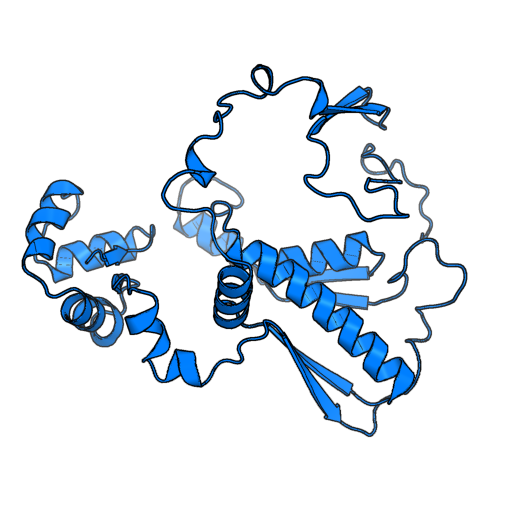91.75 89 GLY A CA 1
ATOM 685 C C . GLY A 1 89 ? 10.019 -5.993 -25.035 1.00 91.75 89 GLY A C 1
ATOM 686 O O . GLY A 1 89 ? 8.964 -5.641 -24.503 1.00 91.75 89 GLY A O 1
ATOM 687 N N . LEU A 1 90 ? 11.193 -5.495 -24.654 1.00 88.88 90 LEU A N 1
ATOM 688 C CA . LEU A 1 90 ? 11.297 -4.337 -23.762 1.00 88.88 90 LEU A CA 1
ATOM 689 C C . LEU A 1 90 ? 10.963 -3.046 -24.533 1.00 88.88 90 LEU A C 1
ATOM 691 O O . LEU A 1 90 ? 11.027 -3.024 -25.765 1.00 88.88 90 LEU A O 1
ATOM 695 N N . PRO A 1 91 ? 10.503 -1.974 -23.867 1.00 86.88 91 PRO A N 1
ATOM 696 C CA . PRO A 1 91 ? 10.387 -0.668 -24.510 1.00 86.88 91 PRO A CA 1
ATOM 697 C C . PRO A 1 91 ? 11.738 -0.233 -25.091 1.00 86.88 91 PRO A C 1
ATOM 699 O O . PRO A 1 91 ? 12.763 -0.446 -24.460 1.00 86.88 91 PRO A O 1
ATOM 702 N N . VAL A 1 92 ? 11.739 0.411 -26.264 1.00 84.44 92 VAL A N 1
ATOM 703 C CA . VAL A 1 92 ? 12.974 0.805 -26.983 1.00 84.44 92 VAL A CA 1
ATOM 704 C C . VAL A 1 92 ? 13.907 1.668 -26.125 1.00 84.44 92 VAL A C 1
ATOM 706 O O . VAL A 1 92 ? 15.119 1.606 -26.274 1.00 84.44 92 VAL A O 1
ATOM 709 N N . ARG A 1 93 ? 13.336 2.454 -25.206 1.00 84.44 93 ARG A N 1
ATOM 710 C CA . ARG A 1 93 ? 14.082 3.312 -24.281 1.00 84.44 93 ARG A CA 1
ATOM 711 C C . ARG A 1 93 ? 14.739 2.546 -23.123 1.00 84.44 93 ARG A C 1
ATOM 713 O O . ARG A 1 93 ? 15.669 3.071 -22.532 1.00 84.44 93 ARG A O 1
AT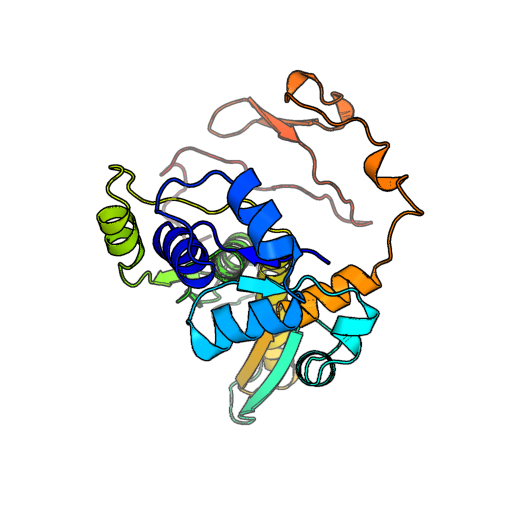OM 720 N N . LEU A 1 94 ? 14.295 1.320 -22.819 1.00 84.94 94 LEU A N 1
ATOM 721 C CA . LEU A 1 94 ? 14.989 0.414 -21.896 1.00 84.94 94 LEU A CA 1
ATOM 722 C C . LEU A 1 94 ? 16.075 -0.351 -22.667 1.00 84.94 94 LEU A C 1
ATOM 724 O O . LEU A 1 94 ? 15.900 -1.516 -23.033 1.00 84.94 94 LEU A O 1
ATOM 728 N N . SER A 1 95 ? 17.181 0.332 -22.954 1.00 76.50 95 SER A N 1
ATOM 729 C CA . SER A 1 95 ? 18.366 -0.237 -23.601 1.00 76.50 95 SER A CA 1
ATOM 730 C C . SER A 1 95 ? 19.288 -0.967 -22.615 1.00 76.50 95 SER A C 1
ATOM 732 O O . SER A 1 95 ? 19.267 -0.731 -21.409 1.00 76.50 95 SER A O 1
ATOM 734 N N . GLY A 1 96 ? 20.122 -1.875 -23.131 1.00 75.69 96 GLY A N 1
ATOM 735 C CA . GLY A 1 96 ? 21.204 -2.483 -22.350 1.00 75.69 96 GLY A CA 1
ATOM 736 C C . GLY A 1 96 ? 22.325 -1.482 -22.040 1.00 75.69 96 GLY A C 1
ATOM 737 O O . GLY A 1 96 ? 22.466 -0.481 -22.734 1.00 75.69 96 GLY A O 1
ATOM 738 N N . GLY A 1 97 ? 23.132 -1.767 -21.014 1.00 74.31 97 GLY A N 1
ATOM 739 C CA . GLY A 1 97 ? 24.245 -0.901 -20.583 1.00 74.31 97 GLY A CA 1
ATOM 740 C C . GLY A 1 97 ? 23.860 0.202 -19.590 1.00 74.31 97 GLY A C 1
ATOM 741 O O . GLY A 1 97 ? 24.730 0.932 -19.127 1.00 74.31 97 GLY A O 1
ATOM 742 N N . ASN A 1 98 ? 22.579 0.288 -19.232 1.00 76.44 98 ASN A N 1
ATOM 743 C CA . ASN A 1 98 ? 22.053 1.246 -18.266 1.00 76.44 98 ASN A CA 1
ATOM 744 C C . ASN A 1 98 ? 22.544 0.951 -16.839 1.00 76.44 98 ASN A C 1
ATOM 746 O O . ASN A 1 98 ? 22.681 -0.207 -16.436 1.00 76.44 98 ASN A O 1
ATOM 750 N N . THR A 1 99 ? 22.759 2.005 -16.047 1.00 76.31 99 THR A N 1
ATOM 751 C CA . THR A 1 99 ? 23.194 1.873 -14.643 1.00 76.31 99 THR A CA 1
ATOM 752 C C . THR A 1 99 ? 22.056 1.437 -13.719 1.00 76.31 99 THR A C 1
ATOM 754 O O . THR A 1 99 ? 22.301 0.897 -12.637 1.00 76.31 99 THR A O 1
ATOM 757 N N . LYS A 1 100 ? 20.804 1.640 -14.150 1.00 80.56 100 LYS A N 1
ATOM 758 C CA . LYS A 1 100 ? 19.593 1.243 -13.427 1.00 80.56 100 LYS A CA 1
ATOM 759 C C . LYS A 1 100 ? 18.642 0.430 -14.304 1.00 80.56 100 LYS A C 1
ATOM 761 O O . LYS A 1 100 ? 18.536 0.642 -15.508 1.00 80.56 100 LYS A O 1
ATOM 766 N N . CYS A 1 101 ? 17.904 -0.489 -13.680 1.00 85.50 101 CYS A N 1
ATOM 767 C CA . CYS A 1 101 ? 17.101 -1.489 -14.388 1.00 85.50 101 CYS A CA 1
ATOM 768 C C . CYS A 1 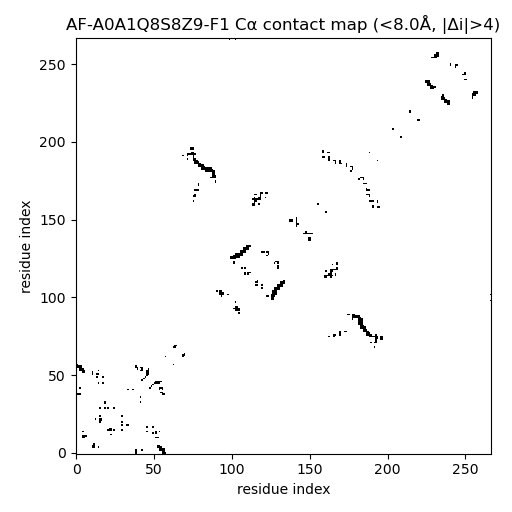101 ? 15.841 -0.951 -15.089 1.00 85.50 101 CYS A C 1
ATOM 770 O O . CYS A 1 101 ? 15.355 -1.609 -16.005 1.00 85.50 101 CYS A O 1
ATOM 772 N N . LEU A 1 102 ? 15.310 0.212 -14.691 1.00 90.00 102 LEU A N 1
ATOM 773 C CA . LEU A 1 102 ? 14.126 0.837 -15.305 1.00 90.00 102 LEU A CA 1
ATOM 774 C C . LEU A 1 102 ? 14.444 2.135 -16.053 1.00 90.00 102 LEU A C 1
ATOM 776 O O . LEU A 1 102 ? 13.528 2.864 -16.426 1.00 90.00 102 LEU A O 1
ATOM 780 N N . GLN A 1 103 ? 15.724 2.427 -16.279 1.00 87.94 103 GLN A N 1
ATOM 781 C CA . GLN A 1 103 ? 16.151 3.610 -17.017 1.00 87.94 103 GLN A CA 1
ATOM 782 C C . GLN A 1 103 ? 15.536 3.641 -18.424 1.00 87.94 103 GLN A C 1
ATOM 784 O O . GLN A 1 103 ? 15.641 2.669 -19.174 1.00 87.94 103 GLN A O 1
ATOM 789 N N . GLY A 1 104 ? 14.859 4.751 -18.742 1.00 85.62 104 GLY A N 1
ATOM 790 C CA . GLY A 1 104 ? 14.092 4.950 -19.975 1.00 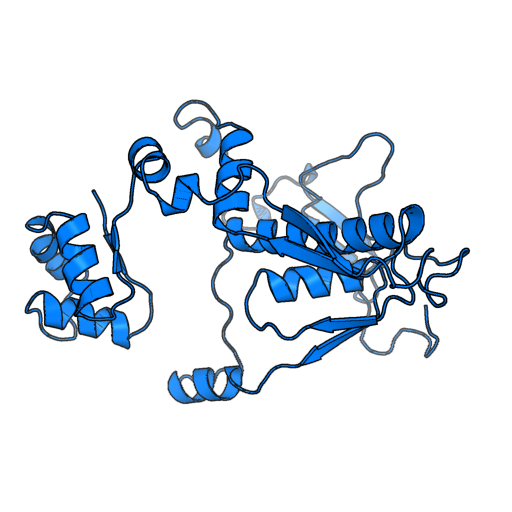85.62 104 GLY A CA 1
ATOM 791 C C . GLY A 1 104 ? 12.620 4.517 -19.908 1.00 85.62 104 GLY A C 1
ATOM 792 O O . GLY A 1 104 ? 11.884 4.678 -20.887 1.00 85.62 104 GLY A O 1
ATOM 793 N N . LEU A 1 105 ? 12.151 3.978 -18.776 1.00 91.31 105 LEU A N 1
ATOM 794 C CA . LEU A 1 105 ? 10.727 3.740 -18.543 1.00 91.31 105 LEU A CA 1
ATOM 795 C C . LEU A 1 105 ? 10.021 5.057 -18.213 1.00 91.31 105 LEU A C 1
ATOM 797 O O . LEU A 1 105 ? 10.284 5.639 -17.170 1.00 91.31 105 LEU A O 1
ATOM 801 N N . CYS A 1 106 ? 9.063 5.484 -19.033 1.00 90.19 106 CYS A N 1
ATOM 802 C CA . CYS A 1 106 ? 8.233 6.649 -18.719 1.00 90.19 106 CYS A CA 1
ATOM 803 C C . CYS A 1 106 ? 6.972 6.232 -17.950 1.00 90.19 106 CYS A C 1
ATOM 805 O O . CYS A 1 106 ? 6.224 5.364 -18.406 1.00 90.19 106 CYS A O 1
ATOM 807 N N . VAL A 1 107 ? 6.712 6.875 -16.813 1.00 89.50 107 VAL A N 1
ATOM 808 C CA . VAL A 1 107 ? 5.578 6.591 -15.925 1.00 89.50 107 VAL A CA 1
ATOM 809 C C . VAL A 1 107 ? 4.817 7.882 -15.648 1.00 89.50 107 VAL A C 1
ATOM 811 O O . VAL A 1 107 ? 5.404 8.886 -15.253 1.00 89.50 107 VAL A O 1
ATOM 814 N N . VAL A 1 108 ? 3.496 7.848 -15.822 1.00 87.25 108 VAL A N 1
ATOM 815 C CA . VAL A 1 108 ? 2.600 8.924 -15.381 1.00 87.25 108 VAL A CA 1
ATOM 816 C C . VAL A 1 108 ? 1.916 8.465 -14.102 1.00 87.25 108 VAL A C 1
ATOM 818 O O . VAL A 1 108 ? 1.134 7.515 -14.117 1.00 87.25 108 VAL A O 1
ATOM 821 N N . GLU A 1 109 ? 2.224 9.124 -12.990 1.00 83.00 109 GLU A N 1
ATOM 822 C CA . GLU A 1 109 ? 1.596 8.864 -11.701 1.00 83.00 109 GLU A CA 1
ATOM 823 C C . GLU A 1 109 ? 0.453 9.857 -11.469 1.00 83.00 109 GLU A C 1
ATOM 825 O O . GLU A 1 109 ? 0.662 11.067 -11.398 1.00 83.00 109 GLU A O 1
ATOM 830 N N . MET A 1 110 ? -0.765 9.333 -11.323 1.00 78.25 110 MET A N 1
ATOM 831 C CA . MET A 1 110 ? -1.988 10.133 -11.158 1.00 78.25 110 MET A CA 1
ATOM 832 C C . MET A 1 110 ? -2.593 10.039 -9.749 1.00 78.25 110 MET A C 1
ATOM 834 O O . MET A 1 110 ? -3.747 10.412 -9.543 1.00 78.25 110 MET A O 1
ATOM 838 N N . SER A 1 111 ? -1.858 9.495 -8.777 1.00 71.69 111 SER A N 1
ATOM 839 C CA . SER A 1 111 ? -2.363 9.275 -7.418 1.00 71.69 111 SER A CA 1
ATOM 840 C C . SER A 1 111 ? -1.700 10.201 -6.410 1.00 71.69 111 SER A C 1
ATOM 842 O O . SER A 1 111 ? -0.620 10.713 -6.651 1.00 71.69 111 SER A O 1
ATOM 844 N N . ARG A 1 112 ? -2.352 10.431 -5.269 1.00 65.62 112 ARG A N 1
ATOM 845 C CA . ARG A 1 112 ? -1.898 11.401 -4.260 1.00 65.62 112 ARG A CA 1
ATOM 846 C C . ARG A 1 112 ? -1.431 10.782 -2.950 1.00 65.62 112 ARG A C 1
ATOM 848 O O . ARG A 1 112 ? -0.698 11.433 -2.212 1.00 65.62 112 ARG A O 1
ATOM 855 N N . VAL A 1 113 ? -1.902 9.579 -2.615 1.00 67.19 113 VAL A N 1
ATOM 856 C CA . VAL A 1 113 ? -1.861 9.090 -1.230 1.00 67.19 113 VAL A CA 1
ATOM 857 C C . VAL A 1 113 ? -1.106 7.769 -1.128 1.00 67.19 113 VAL A C 1
ATOM 859 O O . VAL A 1 113 ? -1.458 6.777 -1.761 1.00 67.19 113 VAL A O 1
ATOM 862 N N . ILE A 1 114 ? -0.061 7.809 -0.299 1.00 72.94 114 ILE A N 1
ATOM 863 C CA . ILE A 1 114 ? 0.761 6.721 0.250 1.00 72.94 114 ILE A CA 1
ATOM 864 C C . ILE A 1 114 ? 1.188 5.642 -0.754 1.00 72.94 114 ILE A C 1
ATOM 866 O O . ILE A 1 114 ? 2.305 5.717 -1.260 1.00 72.94 114 ILE A O 1
ATOM 870 N N . ALA A 1 115 ? 0.349 4.635 -1.020 1.00 77.69 115 ALA A N 1
ATOM 871 C CA . ALA A 1 115 ? 0.744 3.442 -1.766 1.00 77.69 115 ALA A CA 1
ATOM 872 C C . ALA A 1 115 ? 1.207 3.775 -3.190 1.00 77.69 115 ALA A C 1
ATOM 874 O O . ALA A 1 115 ? 2.273 3.346 -3.622 1.00 77.69 115 ALA A O 1
ATOM 875 N N . ALA A 1 116 ? 0.442 4.579 -3.922 1.00 78.19 116 ALA A N 1
ATOM 876 C CA . ALA A 1 116 ? 0.781 4.885 -5.307 1.00 78.19 116 ALA A CA 1
ATOM 877 C C . ALA A 1 116 ? 1.957 5.879 -5.455 1.00 78.19 116 ALA A C 1
ATOM 879 O O . ALA A 1 116 ? 2.844 5.565 -6.247 1.00 78.19 116 ALA A O 1
ATOM 880 N N . PRO A 1 117 ? 2.074 6.960 -4.652 1.00 81.62 117 PRO A N 1
ATOM 881 C CA . PRO A 1 117 ? 3.300 7.766 -4.597 1.00 81.62 117 PRO A CA 1
ATOM 882 C C . PRO A 1 117 ? 4.537 6.986 -4.172 1.00 81.62 117 PRO A C 1
ATOM 884 O O . PRO A 1 117 ? 5.639 7.228 -4.664 1.00 81.62 117 PRO A O 1
ATOM 887 N N . LEU A 1 118 ? 4.380 6.012 -3.272 1.00 84.94 118 LEU A N 1
ATOM 888 C CA . LEU A 1 118 ? 5.475 5.111 -2.947 1.00 84.94 118 LEU A CA 1
ATOM 889 C C . LEU A 1 118 ? 5.855 4.256 -4.158 1.00 84.94 118 LEU A C 1
ATOM 891 O O . LEU A 1 118 ? 7.042 4.120 -4.430 1.00 84.94 118 LEU A O 1
ATOM 895 N N . ALA A 1 119 ? 4.883 3.733 -4.908 1.00 88.56 119 ALA A N 1
ATOM 896 C CA . ALA A 1 119 ? 5.154 2.963 -6.117 1.00 88.56 119 ALA A CA 1
ATOM 897 C C . ALA A 1 119 ? 5.918 3.788 -7.162 1.00 88.56 119 ALA A C 1
ATOM 899 O O . ALA A 1 119 ? 6.938 3.320 -7.668 1.00 88.56 119 ALA A O 1
ATOM 900 N N . GLY A 1 120 ? 5.492 5.024 -7.447 1.00 86.19 120 GLY A N 1
ATOM 901 C CA . GLY A 1 120 ? 6.218 5.903 -8.365 1.00 86.19 120 GLY A CA 1
ATOM 902 C C . GLY A 1 120 ? 7.606 6.262 -7.848 1.00 86.19 120 GLY A C 1
ATOM 903 O O . GLY A 1 120 ? 8.580 6.131 -8.587 1.00 86.19 120 GLY A O 1
ATOM 904 N N . LYS A 1 121 ? 7.754 6.581 -6.556 1.00 86.62 121 LYS A N 1
ATOM 905 C CA . LYS A 1 121 ? 9.074 6.782 -5.934 1.00 86.62 121 LYS A CA 1
ATOM 906 C C . LYS A 1 121 ? 9.974 5.552 -6.077 1.00 86.62 121 LYS A C 1
ATOM 908 O O . LYS A 1 121 ? 11.161 5.699 -6.363 1.00 86.62 121 LYS A O 1
ATOM 913 N N . THR A 1 122 ? 9.436 4.350 -5.885 1.00 89.38 122 THR A N 1
ATOM 914 C CA . THR A 1 122 ? 10.175 3.096 -6.065 1.00 89.38 122 THR A CA 1
ATOM 915 C C . THR A 1 122 ? 10.606 2.929 -7.520 1.00 89.38 122 THR A C 1
ATOM 917 O O . THR A 1 122 ? 11.785 2.691 -7.771 1.00 89.38 122 THR A O 1
ATOM 920 N N . LEU A 1 123 ? 9.707 3.125 -8.489 1.00 90.06 123 LEU A N 1
ATOM 921 C CA . LEU A 1 123 ? 10.041 3.053 -9.916 1.00 90.06 123 LEU A CA 1
ATOM 922 C C . LEU A 1 123 ? 11.127 4.078 -10.297 1.00 90.06 123 LEU A C 1
ATOM 924 O O . LEU A 1 123 ? 12.097 3.718 -10.964 1.00 90.06 123 LEU A O 1
ATOM 928 N N . ALA A 1 124 ? 11.025 5.317 -9.806 1.00 86.31 124 ALA A N 1
ATOM 929 C CA . ALA A 1 124 ? 12.024 6.367 -10.012 1.00 86.31 124 ALA A CA 1
ATOM 930 C C . ALA A 1 124 ? 13.384 6.019 -9.385 1.00 86.31 124 ALA A C 1
ATOM 932 O O . ALA A 1 124 ? 14.435 6.218 -9.998 1.00 86.31 124 ALA A O 1
ATOM 933 N N . ALA A 1 125 ? 13.393 5.436 -8.181 1.00 85.38 125 ALA A N 1
ATOM 934 C CA . ALA A 1 125 ? 14.625 4.973 -7.542 1.00 85.38 125 ALA A CA 1
ATOM 935 C C . ALA A 1 125 ? 15.363 3.947 -8.424 1.00 85.38 125 ALA A C 1
ATOM 937 O O . ALA A 1 125 ? 16.592 4.009 -8.540 1.00 85.38 125 ALA A O 1
ATOM 938 N N . HIS A 1 126 ? 14.604 3.092 -9.118 1.00 87.19 126 HIS A N 1
ATOM 939 C CA . HIS A 1 126 ? 15.083 2.120 -10.101 1.00 87.19 126 HIS A CA 1
ATOM 940 C C . HIS A 1 126 ? 15.319 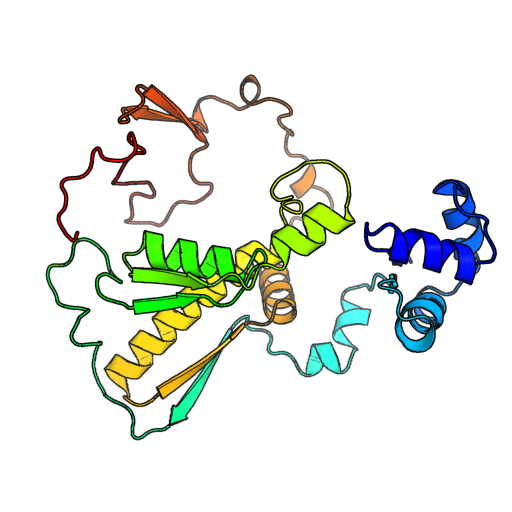2.689 -11.516 1.00 87.19 126 HIS A C 1
ATOM 942 O O . HIS A 1 126 ? 15.680 1.930 -12.413 1.00 87.19 126 HIS A O 1
ATOM 948 N N . GLY A 1 127 ? 15.193 4.005 -11.716 1.00 86.12 127 GLY A N 1
ATOM 949 C CA . GLY A 1 127 ? 15.585 4.712 -12.942 1.00 86.12 127 GLY A CA 1
ATOM 950 C C . GLY A 1 127 ? 14.444 5.137 -13.862 1.00 86.12 127 GLY A C 1
ATOM 951 O O . GLY A 1 127 ? 14.722 5.711 -14.905 1.00 86.12 127 GLY A O 1
ATOM 952 N N . ALA A 1 128 ? 13.183 4.879 -13.511 1.00 88.44 128 ALA A N 1
ATOM 953 C CA . ALA A 1 128 ? 12.064 5.327 -14.336 1.00 88.44 128 ALA A CA 1
ATOM 954 C C . ALA A 1 128 ? 11.924 6.862 -14.336 1.00 88.44 128 ALA A C 1
ATOM 956 O O . ALA A 1 128 ? 12.062 7.509 -13.296 1.00 88.44 128 ALA A O 1
ATOM 957 N N . ASP A 1 129 ? 11.552 7.423 -15.484 1.00 86.69 129 ASP A N 1
ATOM 958 C CA . ASP A 1 129 ? 11.136 8.814 -15.636 1.00 86.69 129 ASP A CA 1
ATOM 959 C C . ASP A 1 129 ? 9.683 8.952 -15.174 1.00 86.69 129 ASP A C 1
ATOM 961 O O . ASP A 1 129 ? 8.744 8.625 -15.908 1.00 86.69 129 ASP A O 1
ATOM 965 N N . VAL A 1 130 ? 9.487 9.409 -13.937 1.00 85.00 130 VAL A N 1
ATOM 966 C CA . VAL A 1 130 ? 8.157 9.542 -13.331 1.00 85.00 130 VAL A CA 1
ATOM 967 C C . VAL A 1 130 ? 7.691 10.992 -13.388 1.00 85.00 130 VAL A C 1
ATOM 969 O O . VAL A 1 130 ? 8.288 11.873 -12.772 1.00 85.00 130 VAL A O 1
ATOM 972 N N . ILE A 1 131 ? 6.581 11.233 -14.085 1.00 82.69 131 ILE A N 1
ATOM 973 C CA . ILE A 1 131 ? 5.845 12.497 -14.022 1.00 82.69 131 ILE A CA 1
ATOM 974 C C . ILE A 1 131 ? 4.688 12.315 -13.049 1.00 82.69 131 ILE A C 1
ATOM 976 O O . ILE A 1 131 ? 3.779 11.520 -13.292 1.00 82.69 131 ILE A O 1
ATOM 980 N N . TRP A 1 132 ? 4.716 13.075 -11.959 1.00 73.81 132 TRP A N 1
ATOM 981 C CA . TRP A 1 132 ? 3.658 13.070 -10.959 1.00 73.81 132 TRP A CA 1
ATOM 982 C C . TRP A 1 132 ? 2.669 14.211 -11.211 1.00 73.81 132 TRP A C 1
ATOM 984 O O . TRP A 1 132 ? 3.029 15.386 -11.128 1.00 73.81 132 TRP A O 1
ATOM 994 N N . THR A 1 133 ? 1.416 13.879 -11.526 1.00 62.50 133 THR A N 1
ATOM 995 C CA . THR A 1 133 ? 0.349 14.860 -11.763 1.00 62.50 133 THR A CA 1
ATOM 996 C C . THR A 1 133 ? -0.602 14.909 -10.566 1.00 62.50 133 THR A C 1
ATOM 998 O O . THR A 1 133 ? -1.448 14.030 -10.402 1.00 62.50 133 THR A O 1
ATOM 1001 N N . CYS A 1 134 ? -0.492 15.949 -9.736 1.00 57.41 134 CYS A N 1
ATOM 1002 C CA . CYS A 1 134 ? -1.407 16.199 -8.618 1.00 57.41 134 CYS A CA 1
ATOM 1003 C C . CYS A 1 134 ? -2.496 17.208 -9.019 1.00 57.41 134 CYS A C 1
ATOM 1005 O O . CYS A 1 134 ? -2.191 18.344 -9.367 1.00 57.41 134 CYS A O 1
ATOM 1007 N N . SER A 1 135 ? -3.776 16.840 -8.908 1.00 47.84 135 SER A N 1
ATOM 1008 C CA . SER A 1 135 ? -4.933 17.673 -9.288 1.00 47.84 135 SER A CA 1
ATOM 1009 C C . SER A 1 135 ? -5.287 18.802 -8.293 1.00 47.84 135 SER A C 1
ATOM 1011 O O . SER A 1 135 ? -6.460 19.094 -8.088 1.00 47.84 135 SER A O 1
ATOM 1013 N N . GLY A 1 136 ? -4.310 19.411 -7.610 1.00 45.59 136 GLY A N 1
ATOM 1014 C CA . GLY A 1 136 ? -4.522 20.560 -6.705 1.00 45.59 136 GLY A CA 1
ATOM 1015 C C . GLY A 1 136 ? -5.322 20.298 -5.414 1.00 45.59 136 GLY A C 1
ATOM 1016 O O . GLY A 1 136 ? -5.381 21.172 -4.556 1.00 45.59 136 GLY A O 1
ATOM 1017 N N . MET A 1 137 ? -5.886 19.101 -5.208 1.00 44.34 137 MET A N 1
ATOM 1018 C CA . MET A 1 137 ? -6.705 18.776 -4.024 1.00 44.34 137 MET A CA 1
ATOM 1019 C C . MET A 1 137 ? -5.986 18.976 -2.678 1.00 44.34 137 MET A C 1
ATOM 1021 O O . MET A 1 137 ? -6.648 19.270 -1.692 1.00 44.34 137 MET A O 1
ATOM 1025 N N . ASN A 1 138 ? -4.652 18.875 -2.626 1.00 45.25 138 ASN A N 1
ATOM 1026 C CA . ASN A 1 138 ? -3.891 19.129 -1.394 1.00 45.25 138 ASN A CA 1
ATOM 1027 C C . ASN A 1 138 ? -3.977 20.595 -0.950 1.00 45.25 138 ASN A C 1
ATOM 1029 O O . ASN A 1 138 ? -3.973 20.856 0.246 1.00 45.25 138 ASN A O 1
ATOM 1033 N N . ILE A 1 139 ? -4.080 21.529 -1.902 1.00 44.16 139 ILE A N 1
ATOM 1034 C CA . ILE A 1 139 ? -4.286 22.953 -1.618 1.00 44.16 139 ILE A CA 1
ATOM 1035 C C . ILE A 1 139 ? -5.694 23.140 -1.053 1.00 44.16 139 ILE A C 1
ATOM 1037 O O . ILE A 1 139 ? -5.841 23.730 0.005 1.00 44.16 139 ILE A O 1
ATOM 1041 N N . SER A 1 140 ? -6.706 22.520 -1.670 1.00 39.69 140 SER A N 1
ATOM 1042 C CA . SER A 1 140 ? -8.089 22.578 -1.180 1.00 39.69 140 SER A CA 1
ATOM 1043 C C . SER A 1 140 ? -8.257 21.958 0.217 1.00 39.69 140 SER A C 1
ATOM 1045 O O . SER A 1 140 ? -8.913 22.556 1.062 1.00 39.69 140 SER A O 1
ATOM 1047 N N . GLU A 1 141 ? -7.639 20.804 0.503 1.00 41.31 141 GLU A N 1
ATOM 1048 C CA . GLU A 1 141 ? -7.657 20.168 1.834 1.00 41.31 141 GLU A CA 1
ATOM 1049 C C . GLU A 1 141 ? -6.878 20.991 2.881 1.00 41.31 141 GLU A C 1
ATOM 1051 O O . GLU A 1 141 ? -7.331 21.112 4.020 1.00 41.31 141 GLU A O 1
ATOM 1056 N N . ALA A 1 142 ? -5.740 21.589 2.507 1.00 46.75 142 ALA A N 1
ATOM 1057 C CA . ALA A 1 142 ? -4.963 22.481 3.371 1.00 46.75 142 ALA A CA 1
ATOM 1058 C C . ALA A 1 142 ? -5.710 23.790 3.688 1.00 46.75 142 ALA A C 1
ATOM 1060 O O . ALA A 1 142 ? -5.740 24.222 4.844 1.00 46.75 142 ALA A O 1
ATOM 1061 N N . GLU A 1 143 ? -6.363 24.382 2.685 1.00 46.66 143 GLU A N 1
ATOM 1062 C CA . GLU A 1 143 ? -7.246 25.544 2.818 1.00 46.66 143 GLU A CA 1
ATOM 1063 C C . GLU A 1 143 ? -8.446 25.223 3.719 1.00 46.66 143 GLU A C 1
ATOM 1065 O O . GLU A 1 143 ? -8.741 25.985 4.638 1.00 46.66 143 GLU A O 1
ATOM 1070 N N . HIS A 1 144 ? -9.090 24.062 3.534 1.00 41.72 144 HIS A N 1
ATOM 1071 C CA . HIS A 1 144 ? -10.219 23.630 4.368 1.00 41.72 144 HIS A CA 1
ATOM 1072 C C . HIS A 1 144 ? -9.819 23.308 5.811 1.00 41.72 144 HIS A C 1
ATOM 1074 O O . HIS A 1 144 ? -10.606 23.504 6.736 1.00 41.72 144 HIS A O 1
ATOM 1080 N N . ALA A 1 145 ? -8.603 22.801 6.025 1.00 47.56 145 ALA A N 1
ATOM 1081 C CA . ALA A 1 145 ? -8.091 22.512 7.359 1.00 47.56 145 ALA A CA 1
ATOM 1082 C C . ALA A 1 145 ? -7.758 23.787 8.156 1.00 47.56 145 ALA A C 1
ATOM 1084 O O . ALA A 1 145 ? -7.722 23.727 9.385 1.00 47.56 145 ALA A O 1
ATOM 1085 N N . GLY A 1 146 ? -7.511 24.922 7.486 1.00 46.00 146 GLY A N 1
ATOM 1086 C CA . GLY A 1 146 ? -7.388 26.244 8.112 1.00 46.00 146 GLY A CA 1
ATOM 1087 C C . GLY A 1 146 ? -6.176 26.435 9.035 1.00 46.00 146 GLY A C 1
ATOM 1088 O O . GLY A 1 146 ? -6.201 27.312 9.894 1.00 46.00 146 GLY A O 1
ATOM 1089 N N . LYS A 1 147 ? -5.122 25.613 8.902 1.00 47.31 147 LYS A N 1
ATOM 1090 C CA . LYS A 1 147 ? -3.948 25.610 9.807 1.00 47.31 147 LYS A CA 1
ATOM 1091 C C . LYS A 1 147 ? -2.668 26.230 9.235 1.00 47.31 147 LYS A C 1
ATOM 1093 O O . LYS A 1 147 ? -1.639 26.191 9.899 1.00 47.31 147 LYS A O 1
ATOM 1098 N N . GLY A 1 148 ? -2.713 26.800 8.029 1.00 49.38 148 GLY A N 1
ATOM 1099 C CA . GLY A 1 148 ? -1.556 27.474 7.419 1.00 49.38 148 GLY A CA 1
ATOM 1100 C C . GLY A 1 148 ? -0.407 26.545 6.995 1.00 49.38 148 GLY A C 1
ATOM 1101 O O . GLY A 1 148 ? 0.703 27.017 6.764 1.00 49.38 148 GLY A O 1
ATOM 1102 N N . GLU A 1 149 ? -0.649 25.236 6.889 1.00 42.44 149 GLU A N 1
ATOM 1103 C CA . GLU A 1 149 ? 0.319 24.255 6.380 1.00 42.44 149 GLU A CA 1
ATOM 1104 C C . GLU A 1 149 ? 0.153 24.082 4.861 1.00 42.44 149 GLU A C 1
ATOM 1106 O O . GLU A 1 149 ? -0.969 24.040 4.370 1.00 42.44 149 GLU A O 1
ATOM 1111 N N . ALA A 1 150 ? 1.248 23.933 4.104 1.00 40.91 150 ALA A N 1
ATOM 1112 C CA . ALA A 1 150 ? 1.183 23.758 2.643 1.00 40.91 150 ALA A CA 1
ATOM 1113 C C . ALA A 1 150 ? 0.690 22.358 2.199 1.00 40.91 150 ALA A C 1
ATOM 1115 O O . ALA A 1 150 ? 0.214 22.203 1.076 1.00 40.91 150 ALA A O 1
ATOM 1116 N N . ALA A 1 151 ? 0.830 21.338 3.059 1.00 34.22 151 ALA A N 1
ATOM 1117 C CA . ALA A 1 151 ? 0.304 19.974 2.912 1.00 34.22 151 ALA A CA 1
ATOM 1118 C C . ALA A 1 151 ? 0.550 19.182 4.213 1.00 34.22 151 ALA A C 1
ATOM 1120 O O . ALA A 1 151 ? 1.565 19.409 4.872 1.00 34.22 151 ALA A O 1
ATOM 1121 N N . ARG A 1 152 ? -0.311 18.206 4.552 1.00 39.41 152 ARG A N 1
ATOM 1122 C CA . ARG A 1 152 ? -0.141 17.357 5.748 1.00 39.41 152 ARG A CA 1
ATOM 1123 C C . ARG A 1 152 ? -0.135 15.857 5.410 1.00 39.41 152 ARG A C 1
ATOM 1125 O O . ARG A 1 152 ? -1.147 15.348 4.934 1.00 39.41 152 ARG A O 1
ATOM 1132 N N . PRO A 1 153 ? 0.959 15.120 5.677 1.00 39.88 153 PRO A N 1
ATOM 1133 C CA . PRO A 1 153 ? 1.002 13.672 5.492 1.00 39.88 153 PRO A CA 1
ATOM 1134 C C . PRO A 1 153 ? 0.358 12.918 6.669 1.00 39.88 153 PRO A C 1
ATOM 1136 O O . PRO A 1 153 ? 0.478 13.311 7.831 1.00 39.88 153 PRO A O 1
ATOM 1139 N N . THR A 1 154 ? -0.316 11.808 6.367 1.00 36.19 154 THR A N 1
ATOM 1140 C CA . THR A 1 154 ? -0.907 10.884 7.349 1.00 36.19 154 THR A CA 1
ATOM 1141 C C . THR A 1 154 ? 0.132 9.890 7.881 1.00 36.19 154 THR A C 1
ATOM 1143 O O . THR A 1 154 ? 1.100 9.587 7.180 1.00 36.19 154 THR A O 1
ATOM 1146 N N . PRO A 1 155 ? -0.038 9.364 9.111 1.00 40.34 155 PRO A N 1
ATOM 1147 C CA . PRO A 1 155 ? 0.951 8.483 9.715 1.00 40.34 155 PRO A CA 1
ATOM 1148 C C . PRO A 1 155 ? 1.127 7.172 8.940 1.00 40.34 155 PRO A C 1
ATOM 1150 O O . PRO A 1 155 ? 0.224 6.667 8.277 1.00 40.34 155 PRO A O 1
ATOM 1153 N N . PHE A 1 156 ? 2.341 6.648 9.067 1.00 47.56 156 PHE A N 1
ATOM 1154 C CA . PHE A 1 156 ? 2.864 5.419 8.488 1.00 47.56 156 PHE A CA 1
ATOM 1155 C C . PHE A 1 156 ? 1.908 4.224 8.647 1.00 47.56 156 PHE A C 1
ATOM 1157 O O . PHE A 1 156 ? 1.689 3.734 9.754 1.00 47.56 156 PHE A O 1
ATOM 1164 N N . GLN A 1 157 ? 1.370 3.719 7.535 1.00 66.25 157 GLN A N 1
ATOM 1165 C CA . GLN A 1 157 ? 0.621 2.464 7.502 1.00 66.25 157 GLN A CA 1
ATOM 1166 C C . GLN A 1 157 ? 1.429 1.419 6.727 1.00 66.25 157 GLN A C 1
ATOM 1168 O O . GLN A 1 157 ? 1.721 1.589 5.539 1.00 66.25 157 GLN A O 1
ATOM 1173 N N . ALA A 1 158 ? 1.815 0.337 7.410 1.00 66.88 158 ALA A N 1
ATOM 1174 C CA . ALA A 1 158 ? 2.569 -0.772 6.819 1.00 66.88 158 ALA A CA 1
ATOM 1175 C C . ALA A 1 158 ? 1.838 -1.391 5.615 1.00 66.88 158 ALA A C 1
ATOM 1177 O O . ALA A 1 158 ? 2.476 -1.834 4.662 1.00 66.88 158 ALA A O 1
ATOM 1178 N N . LEU A 1 159 ? 0.501 -1.364 5.644 1.00 69.94 159 LEU A N 1
ATOM 1179 C CA . LEU A 1 159 ? -0.357 -1.870 4.579 1.00 69.94 159 LEU A CA 1
ATOM 1180 C C . LEU A 1 159 ? -0.179 -1.089 3.273 1.00 69.94 159 LEU A C 1
ATOM 1182 O O . LEU A 1 159 ? 0.067 -1.690 2.230 1.00 69.94 159 LEU A O 1
ATOM 1186 N N . ASP A 1 160 ? -0.243 0.240 3.335 1.00 77.06 160 ASP A N 1
ATOM 1187 C CA . ASP A 1 160 ? -0.072 1.098 2.165 1.00 77.06 160 ASP A CA 1
ATOM 1188 C C . ASP A 1 160 ? 1.364 1.079 1.642 1.00 77.06 160 ASP A C 1
ATOM 1190 O O . ASP A 1 160 ? 1.581 1.104 0.432 1.00 77.06 160 ASP A O 1
ATOM 1194 N N . HIS A 1 161 ? 2.357 0.965 2.531 1.00 79.38 161 HIS A N 1
ATOM 1195 C CA . HIS A 1 161 ? 3.750 0.843 2.103 1.00 79.38 161 HIS A CA 1
ATOM 1196 C C . HIS A 1 161 ? 4.000 -0.471 1.363 1.00 79.38 161 HIS A C 1
ATOM 1198 O O . HIS A 1 161 ? 4.565 -0.481 0.270 1.00 79.38 161 HIS A O 1
ATOM 1204 N N . ALA A 1 162 ? 3.534 -1.587 1.928 1.00 82.38 162 ALA A N 1
ATOM 1205 C CA . ALA A 1 162 ? 3.591 -2.872 1.250 1.00 82.38 162 ALA A CA 1
ATOM 1206 C C . ALA A 1 162 ? 2.828 -2.819 -0.084 1.00 82.38 162 ALA A C 1
ATOM 1208 O O . ALA A 1 162 ? 3.350 -3.278 -1.097 1.00 82.38 162 ALA A O 1
ATOM 1209 N N . GLY A 1 163 ? 1.644 -2.196 -0.114 1.00 83.62 163 GLY A N 1
ATOM 1210 C CA . GLY A 1 163 ? 0.869 -1.978 -1.336 1.00 83.62 163 GLY A CA 1
ATOM 1211 C C . GLY A 1 163 ? 1.635 -1.203 -2.409 1.00 83.62 163 GLY A C 1
ATOM 1212 O O . GLY A 1 163 ? 1.619 -1.601 -3.571 1.00 83.62 163 GLY A O 1
ATOM 1213 N N . GLY A 1 164 ? 2.365 -0.151 -2.032 1.00 85.38 164 GLY A N 1
ATOM 1214 C CA . GLY A 1 164 ? 3.184 0.617 -2.969 1.00 85.38 164 GLY A CA 1
ATOM 1215 C C . GLY A 1 164 ? 4.337 -0.180 -3.572 1.00 85.38 164 GLY A C 1
ATOM 1216 O O . GLY A 1 164 ? 4.532 -0.160 -4.789 1.00 85.38 164 GLY A O 1
ATOM 1217 N N . TYR A 1 165 ? 5.053 -0.961 -2.758 1.00 89.12 165 TYR A N 1
ATOM 1218 C CA . TYR A 1 165 ? 6.095 -1.854 -3.271 1.00 89.12 165 TYR A CA 1
ATOM 1219 C C . TYR A 1 165 ? 5.525 -2.951 -4.178 1.00 89.12 165 TYR A C 1
ATOM 1221 O O . TYR A 1 165 ? 6.095 -3.229 -5.234 1.00 89.12 165 TYR A O 1
ATOM 1229 N N . TRP A 1 166 ? 4.376 -3.532 -3.818 1.00 91.06 166 TRP A N 1
ATOM 1230 C CA . TRP A 1 166 ? 3.684 -4.513 -4.656 1.00 91.06 166 TRP A CA 1
ATOM 1231 C C . TRP A 1 166 ? 3.224 -3.923 -5.986 1.00 91.06 166 TRP A C 1
ATOM 1233 O O . TRP A 1 166 ? 3.341 -4.586 -7.016 1.00 91.06 166 TRP A O 1
ATOM 1243 N N . LEU A 1 167 ? 2.765 -2.670 -5.998 1.00 91.81 167 LEU A N 1
ATOM 1244 C CA . LEU A 1 167 ? 2.398 -1.974 -7.226 1.00 91.81 167 LEU A CA 1
ATOM 1245 C C . LEU A 1 167 ? 3.617 -1.749 -8.125 1.00 91.81 167 LEU A C 1
ATOM 1247 O O . LEU A 1 167 ? 3.568 -2.126 -9.296 1.00 91.81 167 LEU A O 1
ATOM 1251 N N . ALA A 1 168 ? 4.735 -1.253 -7.589 1.00 92.38 168 ALA A N 1
ATOM 1252 C CA . ALA A 1 168 ? 5.973 -1.121 -8.359 1.00 92.38 168 ALA A CA 1
ATOM 1253 C C . ALA A 1 168 ? 6.449 -2.476 -8.917 1.00 92.38 168 ALA A C 1
ATOM 1255 O O . ALA A 1 168 ? 6.788 -2.583 -10.097 1.00 92.38 168 ALA A O 1
ATOM 1256 N N . PHE A 1 169 ? 6.403 -3.535 -8.103 1.00 94.19 169 PHE A N 1
ATOM 1257 C CA . PHE A 1 169 ? 6.718 -4.893 -8.546 1.00 94.19 169 PHE A CA 1
ATOM 1258 C C . PHE A 1 169 ? 5.777 -5.383 -9.651 1.00 94.19 169 PHE A C 1
ATOM 1260 O O . PHE A 1 169 ? 6.240 -5.945 -10.641 1.00 94.19 169 PHE A O 1
ATOM 1267 N N . SER A 1 170 ? 4.472 -5.130 -9.539 1.00 94.56 170 SER A N 1
ATOM 1268 C CA . SER A 1 170 ? 3.498 -5.535 -10.556 1.00 94.56 170 SER A CA 1
ATOM 1269 C C . SER A 1 170 ? 3.758 -4.863 -11.908 1.00 94.56 170 SER A C 1
ATOM 1271 O O . SER A 1 170 ? 3.650 -5.523 -12.940 1.00 94.56 170 SER A O 1
ATOM 1273 N N . VAL A 1 171 ? 4.195 -3.596 -11.914 1.00 94.56 171 VAL A N 1
ATOM 1274 C CA . VAL A 1 171 ? 4.608 -2.881 -13.133 1.00 94.56 171 VAL A CA 1
ATOM 1275 C C . VAL A 1 171 ? 5.827 -3.557 -13.761 1.00 94.56 171 VAL A C 1
ATOM 1277 O O . VAL A 1 171 ? 5.835 -3.817 -14.964 1.00 94.56 171 VAL A O 1
ATOM 1280 N N . MET A 1 172 ? 6.830 -3.923 -12.956 1.00 94.62 172 MET A N 1
ATOM 1281 C CA . MET A 1 172 ? 7.997 -4.674 -13.436 1.00 94.62 172 MET A CA 1
ATOM 1282 C C . MET A 1 172 ? 7.607 -6.057 -13.982 1.00 94.62 172 MET A C 1
ATOM 1284 O O . MET A 1 172 ? 8.086 -6.465 -15.041 1.00 94.62 172 MET A O 1
ATOM 1288 N N . ALA A 1 173 ? 6.681 -6.757 -13.323 1.00 95.00 173 ALA A N 1
ATOM 1289 C CA . ALA A 1 173 ? 6.151 -8.034 -13.793 1.00 95.00 173 ALA A CA 1
ATOM 1290 C C . ALA A 1 173 ? 5.378 -7.887 -15.116 1.00 95.00 173 ALA A C 1
ATOM 1292 O O . ALA A 1 173 ? 5.531 -8.712 -16.016 1.00 95.00 173 ALA A O 1
ATOM 1293 N N . ALA A 1 174 ? 4.587 -6.825 -15.278 1.00 95.12 174 ALA A N 1
ATOM 1294 C CA . ALA A 1 174 ? 3.896 -6.513 -16.526 1.00 95.12 174 ALA A CA 1
ATOM 1295 C C . ALA A 1 174 ? 4.877 -6.195 -17.666 1.00 95.12 174 ALA A C 1
ATOM 1297 O O . ALA A 1 174 ? 4.681 -6.667 -18.786 1.00 95.12 174 ALA A O 1
ATOM 1298 N N . LEU A 1 175 ? 5.965 -5.467 -17.387 1.00 94.12 175 LEU A N 1
ATOM 1299 C CA . LEU A 1 175 ? 7.043 -5.226 -18.354 1.00 94.12 175 LEU A CA 1
ATOM 1300 C C . LEU A 1 175 ? 7.732 -6.526 -18.773 1.00 94.12 175 LEU A C 1
ATOM 1302 O O . LEU A 1 175 ? 7.941 -6.744 -19.966 1.00 94.12 175 LEU A O 1
ATOM 1306 N N . TYR A 1 176 ? 8.020 -7.416 -17.820 1.00 94.44 176 TYR A N 1
ATOM 1307 C CA . TYR A 1 176 ? 8.535 -8.752 -18.115 1.00 94.44 176 TYR A CA 1
ATOM 1308 C C . TYR A 1 176 ? 7.561 -9.544 -19.000 1.00 94.44 176 TYR A C 1
ATOM 1310 O O . TYR A 1 176 ? 7.957 -10.089 -20.031 1.00 94.44 176 TYR A O 1
ATOM 1318 N N . LYS A 1 177 ? 6.263 -9.556 -18.666 1.00 95.44 177 LYS A N 1
ATOM 1319 C CA . LYS A 1 177 ? 5.257 -10.252 -19.477 1.00 95.44 177 LYS A CA 1
ATOM 1320 C C . LYS A 1 177 ? 5.128 -9.659 -20.884 1.00 95.44 177 LYS A C 1
ATOM 1322 O O . LYS A 1 177 ? 5.080 -10.421 -21.846 1.00 95.44 177 LYS A O 1
ATOM 1327 N N . ARG A 1 178 ? 5.158 -8.331 -21.041 1.00 94.69 178 ARG A N 1
ATOM 1328 C CA . ARG A 1 178 ? 5.241 -7.660 -22.354 1.00 94.69 178 ARG A CA 1
ATOM 1329 C C . ARG A 1 178 ? 6.491 -8.095 -23.121 1.00 94.69 178 ARG A C 1
ATOM 1331 O O . ARG A 1 178 ? 6.414 -8.345 -24.323 1.00 94.69 178 ARG A O 1
ATOM 1338 N N . ALA A 1 179 ? 7.630 -8.225 -22.443 1.00 93.50 179 ALA A N 1
ATOM 1339 C CA . ALA A 1 179 ? 8.874 -8.635 -23.081 1.00 93.50 179 ALA A CA 1
ATOM 1340 C C . ALA A 1 179 ? 8.803 -10.052 -23.657 1.00 93.50 179 ALA A C 1
ATOM 1342 O O . ALA A 1 179 ? 9.161 -10.262 -24.816 1.00 93.50 179 ALA A O 1
ATOM 1343 N N . ILE A 1 180 ? 8.283 -11.000 -22.879 1.00 95.25 180 ILE A N 1
ATOM 1344 C CA . ILE A 1 180 ? 8.255 -12.419 -23.250 1.00 95.25 180 ILE A CA 1
ATOM 1345 C C . ILE A 1 180 ? 7.059 -12.767 -24.143 1.00 95.25 180 ILE A C 1
ATOM 1347 O O . ILE A 1 180 ? 7.209 -13.465 -25.151 1.00 95.25 180 ILE A O 1
ATOM 1351 N N . PHE A 1 181 ? 5.872 -12.267 -23.807 1.00 95.50 181 PHE A N 1
ATOM 1352 C CA . PHE A 1 181 ? 4.609 -12.673 -24.429 1.00 95.50 181 PHE A CA 1
ATOM 1353 C C . PHE A 1 181 ? 4.025 -11.616 -25.373 1.00 95.50 181 PHE A C 1
ATOM 1355 O O . PHE A 1 181 ? 3.216 -11.956 -26.229 1.00 95.50 181 PHE A O 1
ATOM 1362 N N . GLY A 1 182 ? 4.459 -10.358 -25.274 1.00 95.06 182 GLY A N 1
ATOM 1363 C CA . GLY A 1 182 ? 3.848 -9.242 -25.996 1.00 95.06 182 GLY A CA 1
ATOM 1364 C C . GLY A 1 182 ? 2.531 -8.778 -25.382 1.00 95.06 182 GLY A C 1
ATOM 1365 O O . GLY A 1 182 ? 2.119 -9.223 -24.306 1.00 95.06 182 GLY A O 1
ATOM 1366 N N . GLY A 1 183 ? 1.870 -7.847 -26.064 1.00 94.50 183 GLY A N 1
ATOM 1367 C CA . GLY A 1 183 ? 0.592 -7.313 -25.617 1.00 94.50 183 GLY A CA 1
ATOM 1368 C C . GLY A 1 183 ? 0.679 -6.185 -24.590 1.00 94.50 183 GLY A C 1
ATOM 1369 O O . GLY A 1 183 ? 1.748 -5.758 -24.151 1.00 94.50 183 GLY A O 1
ATOM 1370 N N . SER A 1 184 ? -0.500 -5.712 -24.209 1.00 94.81 184 SER A N 1
ATOM 1371 C CA . SER A 1 184 ? -0.710 -4.730 -23.151 1.00 94.81 184 SER A CA 1
ATOM 1372 C C . SER A 1 184 ? -1.266 -5.427 -21.918 1.00 94.81 184 SER A C 1
ATOM 1374 O O . SER A 1 184 ? -2.098 -6.332 -22.026 1.00 94.81 184 SER A O 1
ATOM 1376 N N . TRP A 1 185 ? -0.821 -4.987 -20.747 1.00 95.88 185 TRP A N 1
ATOM 1377 C CA . TRP A 1 185 ? -1.107 -5.632 -19.471 1.00 95.88 185 TRP A CA 1
ATOM 1378 C C . TRP A 1 185 ? -1.702 -4.621 -18.497 1.00 95.88 185 TRP A C 1
ATOM 1380 O O . TRP A 1 185 ? -1.284 -3.466 -18.465 1.00 95.88 185 TRP A O 1
ATOM 1390 N N . ARG A 1 186 ? -2.670 -5.073 -17.705 1.00 95.38 186 ARG A N 1
ATOM 1391 C CA . ARG A 1 186 ? -3.231 -4.350 -16.568 1.00 95.38 186 ARG A CA 1
ATOM 1392 C C . ARG A 1 186 ? -2.766 -5.022 -15.286 1.00 95.38 186 ARG A C 1
ATOM 1394 O O . ARG A 1 186 ? -2.771 -6.251 -15.190 1.00 95.38 186 ARG A O 1
ATOM 1401 N N . THR A 1 187 ? -2.386 -4.197 -14.323 1.00 93.62 187 THR A N 1
ATOM 1402 C CA . THR A 1 187 ? -1.985 -4.621 -12.986 1.00 93.62 187 THR A CA 1
ATOM 1403 C C . THR A 1 187 ? -2.966 -4.068 -11.970 1.00 93.62 187 THR A C 1
ATOM 1405 O O . THR A 1 187 ? -3.177 -2.855 -11.930 1.00 93.62 187 THR A O 1
ATOM 1408 N N . ASP A 1 188 ? -3.527 -4.932 -11.138 1.00 92.88 188 ASP A N 1
ATOM 1409 C CA . ASP A 1 188 ? -4.386 -4.535 -10.027 1.00 92.88 188 ASP A CA 1
ATOM 1410 C C . ASP A 1 188 ? -3.708 -4.943 -8.712 1.00 92.88 188 ASP A C 1
ATOM 1412 O O . ASP A 1 188 ? -3.200 -6.059 -8.587 1.00 92.88 188 ASP A O 1
ATOM 1416 N N . VAL A 1 189 ? -3.670 -4.029 -7.737 1.00 90.06 189 VAL A N 1
ATOM 1417 C CA . VAL A 1 189 ? -3.127 -4.286 -6.394 1.00 90.06 189 VAL A CA 1
ATOM 1418 C C . VAL A 1 189 ? -4.200 -3.991 -5.363 1.00 90.06 189 VAL A C 1
ATOM 1420 O O . VAL A 1 189 ? -4.708 -2.874 -5.281 1.00 90.06 189 VAL A O 1
ATOM 1423 N N . SER A 1 190 ? -4.545 -4.999 -4.565 1.00 88.44 190 SER A N 1
ATOM 1424 C CA . SER A 1 190 ? -5.584 -4.893 -3.541 1.00 88.44 190 SER A CA 1
ATOM 1425 C C . SER A 1 190 ? -4.957 -4.756 -2.163 1.00 88.44 190 SER A C 1
ATOM 1427 O O . SER A 1 190 ? -4.258 -5.664 -1.721 1.00 88.44 190 SER A O 1
ATOM 1429 N N . LEU A 1 191 ? -5.260 -3.682 -1.424 1.00 82.94 191 LEU A N 1
ATOM 1430 C CA . LEU A 1 191 ? -4.817 -3.550 -0.028 1.00 82.94 191 LEU A CA 1
ATOM 1431 C C . LEU A 1 191 ? -5.341 -4.702 0.844 1.00 82.94 191 LEU A C 1
ATOM 1433 O O . LEU A 1 191 ? -4.624 -5.207 1.701 1.00 82.94 191 LEU A O 1
ATOM 1437 N N . ALA A 1 192 ? -6.551 -5.199 0.590 1.00 81.75 192 ALA A N 1
ATOM 1438 C CA . ALA A 1 192 ? -7.047 -6.388 1.281 1.00 81.75 192 ALA A CA 1
ATOM 1439 C C . ALA A 1 192 ? -6.268 -7.659 0.888 1.00 81.75 192 ALA A C 1
ATOM 1441 O O . ALA A 1 192 ? -6.031 -8.512 1.742 1.00 81.75 192 ALA A O 1
ATOM 1442 N N . GLY A 1 193 ? -5.817 -7.770 -0.367 1.00 85.25 193 GLY A N 1
ATOM 1443 C CA . GLY A 1 193 ? -4.907 -8.832 -0.813 1.00 85.25 193 GLY A CA 1
ATOM 1444 C C . GLY A 1 193 ? -3.528 -8.736 -0.150 1.00 85.25 193 GLY A C 1
ATOM 1445 O O . GLY A 1 193 ? -3.001 -9.736 0.331 1.00 85.25 193 GLY A O 1
ATOM 1446 N N . VAL A 1 194 ? -2.979 -7.522 -0.020 1.00 84.44 194 VAL A N 1
ATOM 1447 C CA . VAL A 1 194 ? -1.745 -7.251 0.738 1.00 84.44 194 VAL A CA 1
ATOM 1448 C C . VAL A 1 194 ? -1.911 -7.670 2.200 1.00 84.44 194 VAL A C 1
ATOM 1450 O O . VAL A 1 194 ? -1.038 -8.342 2.737 1.00 84.44 194 VAL A O 1
ATOM 1453 N N . MET A 1 195 ? -3.037 -7.342 2.840 1.00 81.75 195 MET A N 1
ATOM 1454 C CA . MET A 1 195 ? -3.328 -7.765 4.215 1.00 81.75 195 MET A CA 1
ATOM 1455 C C . MET A 1 195 ? -3.349 -9.292 4.342 1.00 81.75 195 MET A C 1
ATOM 1457 O O . MET A 1 195 ? -2.717 -9.837 5.248 1.00 81.75 195 MET A O 1
ATOM 1461 N N . LYS A 1 196 ? -4.019 -9.992 3.416 1.00 81.69 196 LYS A N 1
ATOM 1462 C CA . LYS A 1 196 ? -4.045 -11.462 3.388 1.00 81.69 196 LYS A CA 1
ATOM 1463 C C . LYS A 1 196 ? -2.644 -12.055 3.241 1.00 81.69 196 LYS A C 1
ATOM 1465 O O . LYS A 1 196 ? -2.302 -12.988 3.966 1.00 81.69 196 LYS A O 1
ATOM 1470 N N . TYR A 1 197 ? -1.823 -11.485 2.363 1.00 84.81 197 TYR A N 1
ATOM 1471 C CA . TYR A 1 197 ? -0.430 -11.888 2.210 1.00 84.81 197 TYR A CA 1
ATOM 1472 C C . TYR A 1 197 ? 0.380 -11.648 3.485 1.00 84.81 197 TYR A C 1
ATOM 1474 O O . TYR A 1 197 ? 1.018 -12.576 3.970 1.00 84.81 197 TYR A O 1
ATOM 1482 N N . LEU A 1 198 ? 0.312 -10.457 4.086 1.00 78.12 198 LEU A N 1
ATOM 1483 C CA . LEU A 1 198 ? 1.030 -10.165 5.331 1.00 78.12 198 LEU A CA 1
ATOM 1484 C C . LEU A 1 198 ? 0.615 -11.122 6.456 1.00 78.12 198 LEU A C 1
ATOM 1486 O O . LEU A 1 198 ? 1.472 -11.620 7.179 1.00 78.12 198 LEU A O 1
ATOM 1490 N N . ARG A 1 199 ? -0.678 -11.452 6.561 1.00 77.94 199 ARG A N 1
ATOM 1491 C CA . ARG A 1 199 ? -1.176 -12.477 7.492 1.00 77.94 199 ARG A CA 1
ATOM 1492 C C . ARG A 1 199 ? -0.584 -13.860 7.208 1.00 77.94 199 ARG A C 1
ATOM 1494 O O . ARG A 1 199 ? -0.305 -14.595 8.152 1.00 77.94 199 ARG A O 1
ATOM 1501 N N . SER A 1 200 ? -0.395 -14.225 5.940 1.00 83.06 200 SER A N 1
ATOM 1502 C CA . SER A 1 200 ? 0.163 -15.530 5.554 1.00 83.06 200 SER A CA 1
ATOM 1503 C C . SER A 1 200 ? 1.631 -15.726 5.948 1.00 83.06 200 SER A C 1
ATOM 1505 O O . SER A 1 200 ? 2.072 -16.866 6.058 1.00 83.06 200 SER A O 1
ATOM 1507 N N . LEU A 1 201 ? 2.367 -14.642 6.223 1.00 81.56 201 LEU A N 1
ATOM 1508 C CA . LEU A 1 201 ? 3.759 -14.701 6.690 1.00 81.56 201 LEU A CA 1
ATOM 1509 C C . LEU A 1 201 ? 3.890 -15.233 8.128 1.00 81.56 201 LEU A C 1
ATOM 1511 O O . LEU A 1 201 ? 4.997 -15.527 8.575 1.00 81.56 201 LEU A O 1
ATOM 1515 N N . GLY A 1 202 ? 2.771 -15.378 8.843 1.00 76.75 202 GLY A N 1
ATOM 1516 C CA . GLY A 1 202 ? 2.738 -15.827 10.229 1.00 76.75 202 GLY A CA 1
ATOM 1517 C C . GLY A 1 202 ? 2.914 -14.687 11.233 1.00 76.75 202 GLY A C 1
ATOM 1518 O O . GLY A 1 202 ? 3.126 -13.527 10.883 1.00 76.75 202 GLY A O 1
ATOM 1519 N N . GLN A 1 203 ? 2.769 -15.026 12.512 1.00 70.25 203 GLN A N 1
ATOM 1520 C CA . GLN A 1 203 ? 2.914 -14.100 13.633 1.00 70.25 203 GLN A CA 1
ATOM 1521 C C . GLN A 1 203 ? 3.810 -14.721 14.697 1.00 70.25 203 GLN A C 1
ATOM 1523 O O . GLN A 1 203 ? 3.838 -15.941 14.872 1.00 70.25 203 GLN A O 1
ATOM 1528 N N . TYR A 1 204 ? 4.516 -13.866 15.431 1.00 70.56 204 TYR A N 1
ATOM 1529 C CA . TYR A 1 204 ? 5.218 -14.287 16.632 1.00 70.56 204 TYR A CA 1
ATOM 1530 C C . TYR A 1 204 ? 4.220 -14.824 17.679 1.00 70.56 204 TYR A C 1
ATOM 1532 O O . TYR A 1 204 ? 3.115 -14.289 17.786 1.00 70.56 204 TYR A O 1
ATOM 1540 N N . PRO A 1 205 ? 4.574 -15.867 18.453 1.00 74.25 205 PRO A N 1
ATOM 1541 C CA . PRO A 1 205 ? 3.685 -16.416 19.472 1.00 74.25 205 PRO A CA 1
ATOM 1542 C C . PRO A 1 205 ? 3.328 -15.401 20.567 1.00 74.25 205 PRO A C 1
ATOM 1544 O O . PRO A 1 205 ? 4.201 -14.869 21.254 1.00 74.25 205 PRO A O 1
ATOM 1547 N N . GLY A 1 206 ? 2.028 -15.186 20.778 1.00 72.50 206 GLY A N 1
ATOM 1548 C CA . GLY A 1 206 ? 1.521 -14.319 21.841 1.00 72.50 206 GLY A CA 1
ATOM 1549 C C . GLY A 1 206 ? 2.074 -12.896 21.749 1.00 72.50 206 GLY A C 1
ATOM 1550 O O . GLY A 1 206 ? 1.954 -12.236 20.721 1.00 72.50 206 GLY A O 1
ATOM 1551 N N . ASP A 1 207 ? 2.679 -12.426 22.837 1.00 66.19 207 ASP A N 1
ATOM 1552 C CA . ASP A 1 207 ? 3.277 -11.096 22.934 1.00 66.19 207 ASP A CA 1
ATOM 1553 C C . ASP A 1 207 ? 4.780 -11.075 22.604 1.00 66.19 207 ASP A C 1
ATOM 1555 O O . ASP A 1 207 ? 5.424 -10.039 22.759 1.00 66.19 207 ASP A O 1
ATOM 1559 N N . SER A 1 208 ? 5.378 -12.190 22.160 1.00 73.62 208 SER A N 1
ATOM 1560 C CA . SER A 1 208 ? 6.840 -12.287 22.055 1.00 73.62 208 SER A CA 1
ATOM 1561 C C . SER A 1 208 ? 7.442 -11.295 21.059 1.00 73.62 208 SER A C 1
ATOM 1563 O O . SER A 1 208 ? 8.562 -10.837 21.266 1.00 73.62 208 SER A O 1
ATOM 1565 N N . GLY A 1 209 ? 6.696 -10.927 20.013 1.00 64.38 209 GLY A N 1
ATOM 1566 C CA . GLY A 1 209 ? 7.093 -9.886 19.060 1.00 64.38 209 GLY A CA 1
ATOM 1567 C C . GLY A 1 209 ? 7.095 -8.468 19.646 1.00 64.38 209 GLY A C 1
ATOM 1568 O O . GLY A 1 209 ? 7.741 -7.597 19.082 1.00 64.38 209 GLY A O 1
ATOM 1569 N N . PHE A 1 210 ? 6.418 -8.245 20.777 1.00 67.50 210 PHE A N 1
ATOM 1570 C CA . PHE A 1 210 ? 6.366 -6.965 21.497 1.00 67.50 210 PHE A CA 1
ATOM 1571 C C . PHE A 1 210 ? 7.321 -6.913 22.694 1.00 67.50 210 PHE A C 1
ATOM 1573 O O . PHE A 1 210 ? 7.465 -5.874 23.324 1.00 67.50 210 PHE A O 1
ATOM 1580 N N . LYS A 1 211 ? 7.996 -8.023 23.019 1.00 72.38 211 LYS A N 1
ATOM 1581 C CA . LYS A 1 211 ? 9.022 -8.069 24.076 1.00 72.38 211 LYS A CA 1
ATOM 1582 C C . LYS A 1 2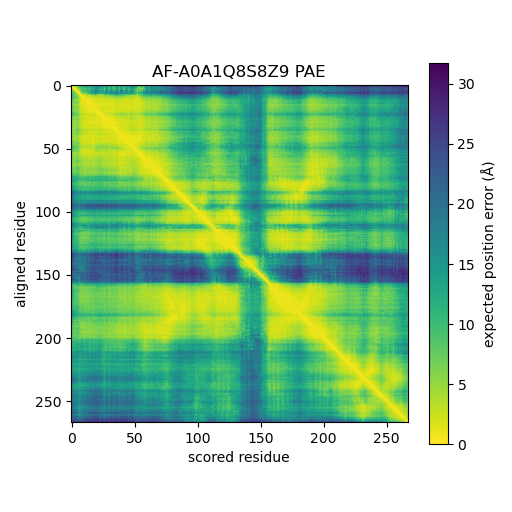11 ? 10.354 -7.447 23.645 1.00 72.38 211 LYS A C 1
ATOM 1584 O O . LYS A 1 211 ? 11.323 -7.493 24.402 1.00 72.38 211 LYS A O 1
ATOM 1589 N N . CYS A 1 212 ? 10.432 -6.899 22.432 1.00 70.12 212 CYS A N 1
ATOM 1590 C CA . CYS A 1 212 ? 11.580 -6.123 21.995 1.00 70.12 212 CYS A CA 1
ATOM 1591 C C . CYS A 1 212 ? 11.651 -4.795 22.757 1.00 70.12 212 CYS A C 1
ATOM 1593 O O . CYS A 1 212 ? 10.635 -4.196 23.094 1.00 70.12 212 CYS A O 1
ATOM 1595 N N . LYS A 1 213 ? 12.872 -4.330 23.028 1.00 79.81 213 LYS A N 1
ATOM 1596 C CA . LYS A 1 213 ? 13.083 -3.007 23.610 1.00 79.81 213 LYS A CA 1
ATOM 1597 C C . LYS A 1 213 ? 12.724 -1.952 22.563 1.00 79.81 213 LYS A C 1
ATOM 1599 O O . LYS A 1 213 ? 13.412 -1.860 21.547 1.00 79.81 213 LYS A O 1
ATOM 1604 N N . ASP A 1 214 ? 11.700 -1.156 22.842 1.00 78.69 214 ASP A N 1
ATOM 1605 C CA . ASP A 1 214 ? 11.434 0.053 22.072 1.00 78.69 214 ASP A CA 1
ATOM 1606 C C . ASP A 1 214 ? 12.527 1.094 22.344 1.00 78.69 214 ASP A C 1
ATOM 1608 O O . ASP A 1 214 ? 13.001 1.264 23.473 1.00 78.69 214 ASP A O 1
ATOM 1612 N N . TYR A 1 215 ? 12.949 1.775 21.283 1.00 83.69 215 TYR A N 1
ATOM 1613 C CA . TYR A 1 215 ? 13.893 2.883 21.356 1.00 83.69 215 TYR A CA 1
ATOM 1614 C C . TYR A 1 215 ? 13.117 4.180 21.158 1.00 83.69 215 TYR A C 1
ATOM 1616 O O . TYR A 1 215 ? 12.543 4.404 20.093 1.00 83.69 215 TYR A O 1
ATOM 1624 N N . GLU A 1 216 ? 13.078 5.022 22.186 1.00 81.94 216 GLU A N 1
ATOM 1625 C CA . GLU A 1 216 ? 12.338 6.286 22.136 1.00 81.94 216 GLU A CA 1
ATOM 1626 C C . GLU A 1 216 ? 13.121 7.367 21.395 1.00 81.94 216 GLU A C 1
ATOM 1628 O O . GLU A 1 216 ? 12.531 8.267 20.792 1.00 81.94 216 GLU A O 1
ATOM 1633 N N . LYS A 1 217 ? 14.455 7.281 21.434 1.00 86.50 217 LYS A N 1
ATOM 1634 C CA . LYS A 1 217 ? 15.345 8.254 20.812 1.00 86.50 217 LYS A CA 1
ATOM 1635 C C . LYS A 1 217 ? 16.423 7.562 19.977 1.00 86.50 217 LYS A C 1
ATOM 1637 O O . LYS A 1 217 ? 16.822 6.438 20.293 1.00 86.50 217 LYS A O 1
ATOM 1642 N N . PRO A 1 218 ? 16.934 8.216 18.918 1.00 84.00 218 PRO A N 1
ATOM 1643 C CA . PRO A 1 218 ? 18.005 7.661 18.094 1.00 84.00 218 PRO A CA 1
ATOM 1644 C C . PRO A 1 218 ? 19.243 7.228 18.894 1.00 84.00 218 PRO A C 1
ATOM 1646 O O . PRO A 1 218 ? 19.885 6.241 18.536 1.00 84.00 218 PRO A O 1
ATOM 1649 N N . GLU A 1 219 ? 19.570 7.928 19.982 1.00 88.06 219 GLU A N 1
ATOM 1650 C CA . GLU A 1 219 ? 20.734 7.644 20.831 1.00 88.06 219 GLU A CA 1
ATOM 1651 C C . GLU A 1 219 ? 20.596 6.329 21.612 1.00 88.06 219 GLU A C 1
ATOM 1653 O O . GLU A 1 219 ? 21.604 5.742 22.003 1.00 88.06 219 GLU A O 1
ATOM 1658 N N . ASP A 1 220 ? 19.365 5.847 21.809 1.00 89.50 220 ASP A N 1
ATOM 1659 C CA . ASP A 1 220 ? 19.093 4.601 22.529 1.00 89.50 220 ASP A CA 1
ATOM 1660 C C . ASP A 1 220 ? 19.347 3.360 21.662 1.00 89.50 220 ASP A C 1
ATOM 1662 O O . ASP A 1 220 ? 19.471 2.247 22.188 1.00 89.50 220 ASP A O 1
ATOM 1666 N N . VAL A 1 221 ? 19.405 3.539 20.337 1.00 89.19 221 VAL A N 1
ATOM 1667 C CA . VAL A 1 221 ? 19.580 2.452 19.374 1.00 89.19 221 VAL A CA 1
ATOM 1668 C C . VAL A 1 221 ? 21.051 2.006 19.358 1.00 89.19 221 VAL A C 1
ATOM 1670 O O . VAL A 1 221 ? 21.937 2.826 19.109 1.00 89.19 221 VAL A O 1
ATOM 1673 N N . PRO A 1 222 ? 21.345 0.707 19.565 1.00 91.06 222 PRO A N 1
ATOM 1674 C CA . PRO A 1 222 ? 22.705 0.182 19.536 1.00 91.06 222 PRO A CA 1
ATOM 1675 C C . PRO A 1 222 ? 23.477 0.522 18.256 1.00 91.06 222 PRO A C 1
ATOM 1677 O O . PRO A 1 222 ? 22.956 0.415 17.144 1.00 91.06 222 PRO A O 1
ATOM 1680 N N . GLU A 1 223 ? 24.759 0.864 18.409 1.00 91.69 223 GLU A N 1
ATOM 1681 C CA . GLU A 1 223 ? 25.614 1.341 17.311 1.00 91.69 223 GLU A CA 1
ATOM 1682 C C . GLU A 1 223 ? 25.705 0.354 16.138 1.00 91.69 223 GLU A C 1
ATOM 1684 O O . GLU A 1 223 ? 25.819 0.754 14.982 1.00 91.69 223 GLU A O 1
ATOM 1689 N N . ASN A 1 224 ? 25.600 -0.950 16.406 1.00 90.44 224 ASN A N 1
ATOM 1690 C CA . ASN A 1 224 ? 25.642 -1.989 15.380 1.00 90.44 224 ASN A CA 1
ATOM 1691 C C . ASN A 1 224 ? 24.472 -1.914 14.384 1.00 90.44 224 ASN A C 1
ATOM 1693 O O . ASN A 1 224 ? 24.614 -2.432 13.272 1.00 90.44 224 ASN A O 1
ATOM 1697 N N . TYR A 1 225 ? 23.358 -1.263 14.732 1.00 89.12 225 TYR A N 1
ATOM 1698 C CA . TYR A 1 225 ? 22.240 -1.022 13.815 1.00 89.12 225 TYR A CA 1
ATOM 1699 C C . TYR A 1 225 ? 22.438 0.201 12.923 1.00 89.12 225 TYR A C 1
ATOM 1701 O O . TYR A 1 225 ? 21.695 0.365 11.959 1.00 89.12 225 TYR A O 1
ATOM 1709 N N . TYR A 1 226 ? 23.443 1.032 13.187 1.00 91.44 226 TYR A N 1
ATOM 1710 C CA . TYR A 1 226 ? 23.757 2.183 12.355 1.00 91.44 226 TYR A CA 1
ATOM 1711 C C . TYR A 1 226 ? 24.784 1.852 11.272 1.00 91.44 226 TYR A C 1
ATOM 1713 O O . TYR A 1 226 ? 25.716 1.069 11.464 1.00 91.44 226 TYR A O 1
ATOM 1721 N N . GLU A 1 227 ? 24.640 2.502 10.122 1.00 89.00 227 GLU A N 1
ATOM 1722 C CA . GLU A 1 227 ? 25.700 2.698 9.142 1.00 89.00 227 GLU A CA 1
ATOM 1723 C C . GLU A 1 227 ? 26.044 4.187 9.031 1.00 89.00 227 GLU A C 1
ATOM 1725 O O . GLU A 1 227 ? 25.183 5.058 9.155 1.00 89.00 227 GLU A O 1
ATOM 1730 N N . THR A 1 228 ? 27.323 4.491 8.808 1.00 90.00 228 THR A N 1
ATOM 1731 C CA . THR A 1 228 ? 27.790 5.861 8.566 1.00 90.00 228 THR A CA 1
ATOM 1732 C C . THR A 1 228 ? 28.403 5.941 7.181 1.00 90.00 228 THR A C 1
ATOM 1734 O O . THR A 1 228 ? 29.321 5.183 6.867 1.00 90.00 228 THR A O 1
ATOM 1737 N N . LYS A 1 229 ? 27.931 6.884 6.363 1.00 88.56 229 LYS A N 1
ATOM 1738 C CA . LYS A 1 229 ? 28.430 7.107 5.001 1.00 88.56 229 LYS A CA 1
ATOM 1739 C C . LYS A 1 229 ? 28.785 8.572 4.787 1.00 88.56 229 LYS A C 1
ATOM 1741 O O . LYS A 1 229 ? 28.191 9.473 5.378 1.00 88.56 229 LYS A O 1
ATOM 1746 N N . LYS A 1 230 ? 29.789 8.818 3.944 1.00 89.50 230 LYS A N 1
ATOM 1747 C CA . LYS A 1 230 ? 30.125 10.167 3.479 1.00 89.50 230 LYS A CA 1
ATOM 1748 C C . LYS A 1 230 ? 29.194 10.521 2.321 1.00 89.50 230 LYS A C 1
ATOM 1750 O O . LYS A 1 230 ? 29.036 9.731 1.399 1.00 89.50 230 LYS A O 1
ATOM 1755 N N . THR A 1 231 ? 28.586 11.695 2.385 1.00 89.25 231 THR A N 1
ATOM 1756 C CA . THR A 1 231 ? 27.588 12.185 1.428 1.00 89.25 231 THR A CA 1
ATOM 1757 C C . THR A 1 231 ? 27.963 13.589 0.954 1.00 89.25 231 THR A C 1
ATOM 1759 O O . THR A 1 231 ? 28.908 14.187 1.483 1.00 89.25 231 THR A O 1
ATOM 1762 N N . GLY A 1 232 ? 27.213 14.145 -0.003 1.00 85.88 232 GLY A N 1
ATOM 1763 C CA . GLY A 1 232 ? 27.397 15.537 -0.431 1.00 85.88 232 GLY A CA 1
ATOM 1764 C C . GLY A 1 232 ? 27.086 16.564 0.668 1.00 85.88 232 GLY A C 1
ATOM 1765 O O . GLY A 1 232 ? 27.495 17.713 0.553 1.00 85.88 232 GLY A O 1
ATOM 1766 N N . PHE A 1 233 ? 26.419 16.148 1.749 1.00 87.75 233 PHE A N 1
ATOM 1767 C CA . PHE A 1 233 ? 26.126 16.969 2.930 1.00 87.75 233 PHE A CA 1
ATOM 1768 C C . PHE A 1 233 ? 27.057 16.672 4.121 1.00 87.75 233 PHE A C 1
ATOM 1770 O O . PHE A 1 233 ? 26.797 17.105 5.239 1.00 87.75 233 PHE A O 1
ATOM 1777 N N . GLY A 1 234 ? 28.137 15.910 3.911 1.00 90.50 234 GLY A N 1
ATOM 1778 C CA . GLY A 1 234 ? 29.045 15.470 4.974 1.00 90.50 234 GLY A CA 1
ATOM 1779 C C . GLY A 1 234 ? 28.770 14.041 5.447 1.00 90.50 234 GLY A C 1
ATOM 1780 O O . GLY A 1 234 ? 28.236 13.216 4.703 1.00 90.50 234 GLY A O 1
ATOM 1781 N N . ARG A 1 235 ? 29.203 13.700 6.668 1.00 91.56 235 ARG A N 1
ATOM 1782 C CA . ARG A 1 235 ? 28.993 12.355 7.235 1.00 91.56 235 ARG A CA 1
ATOM 1783 C C . ARG A 1 235 ? 27.555 12.232 7.728 1.00 91.56 235 ARG A C 1
ATOM 1785 O O . ARG A 1 235 ? 27.160 12.959 8.630 1.00 91.56 235 ARG A O 1
ATOM 1792 N N . ILE A 1 236 ? 26.808 11.292 7.159 1.00 90.00 236 ILE A N 1
ATOM 1793 C CA . ILE A 1 236 ? 25.449 10.957 7.589 1.00 90.00 236 ILE A CA 1
ATOM 1794 C C . ILE A 1 236 ? 25.482 9.593 8.273 1.00 90.00 236 ILE A C 1
ATOM 1796 O O . ILE A 1 236 ? 26.092 8.650 7.762 1.00 90.00 236 ILE A O 1
ATOM 1800 N N . LYS A 1 237 ? 24.820 9.507 9.427 1.00 89.38 237 LYS A N 1
ATOM 1801 C CA . LYS A 1 237 ? 24.588 8.280 10.188 1.00 89.38 237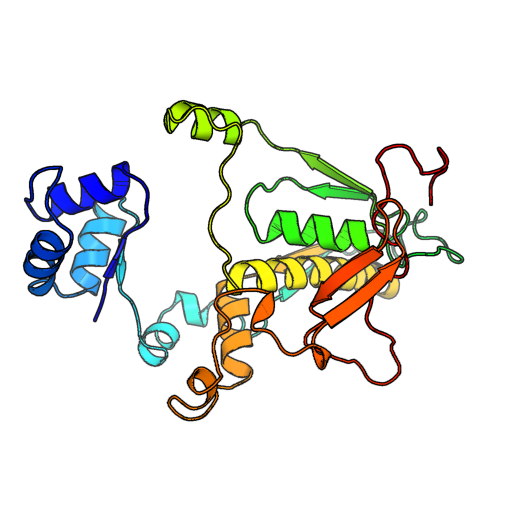 LYS A CA 1
ATOM 1802 C C . LYS A 1 237 ? 23.105 7.925 10.094 1.00 89.38 237 LYS A C 1
ATOM 1804 O O . LYS A 1 237 ? 22.261 8.781 10.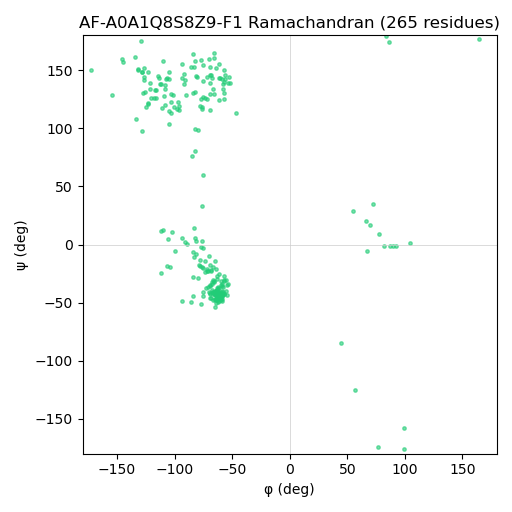341 1.00 89.38 237 LYS A O 1
ATOM 1809 N N . ALA A 1 238 ? 22.799 6.691 9.706 1.00 88.56 238 ALA A N 1
ATOM 1810 C CA . ALA A 1 238 ? 21.432 6.217 9.493 1.00 88.56 238 ALA A CA 1
ATOM 1811 C C . ALA A 1 238 ? 21.282 4.748 9.904 1.00 88.56 238 ALA A C 1
ATOM 1813 O O . ALA A 1 238 ? 22.266 4.011 9.955 1.00 88.56 238 ALA A O 1
ATOM 1814 N N . ILE A 1 239 ? 20.054 4.326 10.210 1.00 87.81 239 ILE A N 1
ATOM 1815 C CA . ILE A 1 239 ? 19.742 2.928 10.526 1.00 87.81 239 ILE A CA 1
ATOM 1816 C C . ILE A 1 239 ? 19.942 2.067 9.274 1.00 87.81 239 ILE A C 1
ATOM 1818 O O . ILE A 1 239 ? 19.508 2.434 8.181 1.00 87.81 239 ILE A O 1
ATOM 1822 N N . LYS A 1 240 ? 20.614 0.925 9.440 1.00 86.69 240 LYS A N 1
ATOM 1823 C CA . LYS A 1 240 ? 20.797 -0.088 8.398 1.00 86.69 240 LYS A CA 1
ATOM 1824 C C . LYS A 1 240 ? 19.449 -0.642 7.948 1.00 86.69 240 LYS A C 1
ATOM 1826 O O . LYS A 1 240 ? 18.481 -0.676 8.703 1.00 86.69 240 LYS A O 1
ATOM 1831 N N . TYR A 1 241 ? 19.412 -1.157 6.726 1.00 82.56 241 TYR A N 1
ATOM 1832 C CA . TYR A 1 241 ? 18.271 -1.938 6.264 1.00 82.56 241 TYR A CA 1
ATOM 1833 C C . TYR A 1 241 ? 18.016 -3.134 7.186 1.00 82.56 241 TYR A C 1
ATOM 1835 O O . TYR A 1 241 ? 18.948 -3.797 7.635 1.00 82.56 241 TYR A O 1
ATOM 1843 N N . SER A 1 242 ? 16.739 -3.414 7.443 1.00 77.38 242 SER A N 1
ATOM 1844 C CA . SER A 1 242 ? 16.290 -4.482 8.344 1.00 77.38 242 SER A CA 1
ATOM 1845 C C . SER A 1 242 ? 16.416 -5.893 7.758 1.00 77.38 242 SER A C 1
ATOM 1847 O O . SER A 1 242 ? 16.123 -6.863 8.450 1.00 77.38 242 SER A O 1
ATOM 1849 N N . GLY A 1 243 ? 16.847 -6.023 6.502 1.00 77.38 243 GLY A N 1
ATOM 1850 C CA . GLY A 1 243 ? 17.032 -7.302 5.825 1.00 77.38 243 GLY A CA 1
ATOM 1851 C C . GLY A 1 243 ? 18.361 -7.368 5.084 1.00 77.38 243 GLY A C 1
ATOM 1852 O O . GLY A 1 243 ? 18.971 -6.341 4.786 1.00 77.38 243 GLY A O 1
ATOM 1853 N N . SER A 1 244 ? 18.782 -8.590 4.775 1.00 78.81 244 SER A N 1
ATOM 1854 C CA . SER A 1 244 ? 19.867 -8.916 3.853 1.00 78.81 244 SER A CA 1
ATOM 1855 C C . SER A 1 244 ? 19.349 -9.909 2.812 1.00 78.81 244 SER A C 1
ATOM 1857 O O . SER A 1 244 ? 18.413 -10.666 3.068 1.00 78.81 244 SER A O 1
ATOM 1859 N N . ILE A 1 245 ? 19.936 -9.884 1.620 1.00 79.62 245 ILE A N 1
ATOM 1860 C CA . ILE A 1 245 ? 19.673 -10.864 0.568 1.00 79.62 245 ILE A CA 1
ATOM 1861 C C . ILE A 1 245 ? 21.017 -11.514 0.273 1.00 79.62 245 ILE A C 1
ATOM 1863 O O . ILE A 1 245 ? 22.004 -10.819 0.028 1.00 79.62 245 ILE A O 1
ATOM 1867 N N . GLU A 1 246 ? 21.067 -12.841 0.340 1.00 84.19 246 GLU A N 1
ATOM 1868 C CA . GLU A 1 246 ? 22.291 -13.589 0.074 1.00 84.19 246 GLU A CA 1
ATOM 1869 C C . GLU A 1 246 ? 22.830 -13.258 -1.325 1.00 84.19 246 GLU A C 1
ATOM 1871 O O . GLU A 1 246 ? 22.089 -13.248 -2.308 1.00 84.19 246 GLU A O 1
ATOM 1876 N N . GLY A 1 247 ? 24.121 -12.930 -1.403 1.00 83.31 247 GLY A N 1
ATOM 1877 C CA . GLY A 1 247 ? 24.773 -12.516 -2.647 1.00 83.31 247 GLY A CA 1
ATOM 1878 C C . GLY A 1 247 ? 24.578 -11.045 -3.037 1.00 83.31 247 GLY A C 1
ATOM 1879 O O . GLY A 1 247 ? 25.158 -10.621 -4.034 1.00 83.31 247 GLY A O 1
ATOM 1880 N N . PHE A 1 248 ? 23.831 -10.245 -2.264 1.00 77.62 248 PHE A N 1
ATOM 1881 C CA . PHE A 1 248 ? 23.588 -8.831 -2.567 1.00 77.62 248 PHE A CA 1
ATOM 1882 C C . PHE A 1 248 ? 23.965 -7.899 -1.411 1.00 77.62 248 PHE A C 1
ATOM 1884 O O . PHE A 1 248 ? 23.529 -8.056 -0.271 1.00 77.62 248 PHE A O 1
ATOM 1891 N N . ASN A 1 249 ? 24.727 -6.851 -1.734 1.00 73.25 249 ASN A N 1
ATOM 1892 C CA . ASN A 1 249 ? 25.023 -5.766 -0.803 1.00 73.25 249 ASN A CA 1
ATOM 1893 C C . ASN A 1 249 ? 23.863 -4.767 -0.790 1.00 73.25 249 ASN A C 1
ATOM 1895 O O . ASN A 1 249 ? 23.762 -3.913 -1.669 1.00 73.25 249 ASN A O 1
ATOM 1899 N N . ILE A 1 250 ? 22.989 -4.872 0.210 1.00 77.69 250 ILE A N 1
ATOM 1900 C CA . ILE A 1 250 ? 21.857 -3.954 0.361 1.00 77.69 250 ILE A CA 1
ATOM 1901 C C . ILE A 1 250 ? 22.359 -2.581 0.807 1.00 77.69 250 ILE A C 1
ATOM 1903 O O . ILE A 1 250 ? 23.050 -2.446 1.816 1.00 77.69 250 ILE A O 1
ATOM 1907 N N . GLY A 1 251 ? 21.997 -1.547 0.054 1.00 74.12 251 GLY A N 1
ATOM 1908 C CA . GLY A 1 251 ? 22.350 -0.173 0.369 1.00 74.12 251 GLY A CA 1
ATOM 1909 C C . GLY A 1 251 ? 22.157 0.767 -0.811 1.00 74.12 251 GLY A C 1
ATOM 1910 O O . GLY A 1 251 ? 21.831 0.359 -1.923 1.00 74.12 251 GLY A O 1
ATOM 1911 N N . TRP A 1 252 ? 22.395 2.051 -0.568 1.00 72.12 252 TRP A N 1
ATOM 1912 C CA . TRP A 1 252 ? 22.447 3.049 -1.628 1.00 72.12 252 TRP A CA 1
ATOM 1913 C C . TRP A 1 252 ? 23.840 3.071 -2.264 1.00 72.12 252 TRP A C 1
ATOM 1915 O O . TRP A 1 252 ? 24.840 3.176 -1.553 1.00 72.12 252 TRP A O 1
ATOM 1925 N N . HIS A 1 253 ? 23.910 3.014 -3.594 1.00 70.50 253 HIS A N 1
ATOM 1926 C CA . HIS A 1 253 ? 25.149 3.279 -4.341 1.00 70.50 253 HIS A CA 1
ATOM 1927 C C . HIS A 1 253 ? 25.363 4.779 -4.577 1.00 70.50 253 HIS A C 1
ATOM 1929 O O . HIS A 1 253 ? 26.497 5.244 -4.652 1.00 70.50 253 HIS A O 1
ATOM 1935 N N . VAL A 1 254 ? 24.269 5.544 -4.637 1.00 74.56 254 VAL A N 1
ATOM 1936 C CA . VAL A 1 254 ? 24.275 7.001 -4.779 1.00 74.56 254 VAL A CA 1
ATOM 1937 C C . VAL A 1 254 ? 23.849 7.615 -3.452 1.00 74.56 254 VAL A C 1
ATOM 1939 O O . VAL A 1 254 ? 22.758 7.338 -2.956 1.00 74.56 254 VAL A O 1
ATOM 1942 N N . MET A 1 255 ? 24.722 8.426 -2.860 1.00 84.25 255 MET A N 1
ATOM 1943 C CA . MET A 1 255 ? 24.437 9.114 -1.601 1.00 84.25 255 MET A CA 1
ATOM 1944 C C . MET A 1 255 ? 23.689 10.432 -1.840 1.00 84.25 255 MET A C 1
ATOM 1946 O O . MET A 1 255 ? 23.899 11.059 -2.881 1.00 84.25 255 MET A O 1
ATOM 1950 N N . PRO A 1 256 ? 22.882 10.903 -0.868 1.00 81.38 256 PRO A N 1
ATOM 1951 C CA . PRO A 1 256 ? 22.288 12.233 -0.921 1.00 81.38 256 PRO A CA 1
ATOM 1952 C C . PRO A 1 256 ? 23.343 13.313 -1.169 1.00 81.38 256 PRO A C 1
ATOM 1954 O O . PRO A 1 256 ? 24.438 13.288 -0.596 1.00 81.38 256 PRO A O 1
ATOM 1957 N N . LYS A 1 257 ? 23.005 14.280 -2.013 1.00 83.12 257 LYS A N 1
ATOM 1958 C CA . LYS A 1 257 ? 23.867 15.411 -2.346 1.00 83.12 257 LYS A CA 1
ATOM 1959 C C . LYS A 1 257 ? 23.038 16.674 -2.594 1.00 83.12 257 LYS A C 1
ATOM 1961 O O . LYS A 1 257 ? 21.834 16.549 -2.828 1.00 83.12 257 LYS A O 1
ATOM 1966 N N . PRO A 1 258 ? 23.640 17.874 -2.494 1.00 83.88 258 PRO A N 1
ATOM 1967 C CA . PRO A 1 258 ? 22.940 19.132 -2.733 1.00 83.88 258 PRO A CA 1
ATOM 1968 C C . PRO A 1 258 ? 22.211 19.154 -4.080 1.00 83.88 258 PRO A C 1
ATOM 1970 O O . PRO A 1 258 ? 22.699 18.605 -5.069 1.00 83.88 258 PRO A O 1
ATOM 1973 N N . LEU A 1 259 ? 21.048 19.805 -4.124 1.00 76.69 259 LEU A N 1
ATOM 1974 C CA . LEU A 1 259 ? 20.307 20.003 -5.372 1.00 76.69 259 LEU A CA 1
ATOM 1975 C C . LEU A 1 259 ? 21.184 20.745 -6.394 1.00 76.69 259 LEU A C 1
ATOM 1977 O O . LEU A 1 259 ? 21.893 21.682 -6.033 1.00 76.69 259 LEU A O 1
ATOM 1981 N N . GLY A 1 260 ? 21.147 20.311 -7.657 1.00 80.19 260 GLY A N 1
ATOM 1982 C CA . GLY A 1 260 ? 21.955 20.894 -8.737 1.00 80.19 260 GLY A CA 1
ATOM 1983 C C . GLY A 1 260 ? 23.430 20.469 -8.760 1.00 80.19 260 GLY A C 1
ATOM 1984 O O . GLY A 1 260 ? 24.201 21.042 -9.519 1.00 80.19 260 GLY A O 1
ATOM 1985 N N . SER A 1 261 ? 23.838 19.485 -7.947 1.00 83.25 261 SER A N 1
ATOM 1986 C CA . SER A 1 261 ? 25.211 18.936 -7.956 1.00 83.25 261 SER A CA 1
ATOM 1987 C C . SER A 1 261 ? 25.416 17.762 -8.925 1.00 83.25 261 SER A C 1
ATOM 1989 O O . SER A 1 261 ? 26.503 17.185 -8.987 1.00 83.25 261 SER A O 1
ATOM 1991 N N . ASP A 1 262 ? 24.371 17.364 -9.646 1.00 77.94 262 ASP A N 1
ATOM 1992 C CA . ASP A 1 262 ? 24.471 16.461 -10.790 1.00 77.94 262 ASP A CA 1
ATOM 1993 C C . ASP A 1 262 ? 24.895 17.236 -12.039 1.00 77.94 262 ASP A C 1
ATOM 1995 O O . ASP A 1 262 ? 24.478 18.378 -12.245 1.00 77.94 262 ASP A O 1
ATOM 1999 N N . SER A 1 263 ? 25.693 16.595 -12.892 1.00 79.50 263 SER A N 1
ATOM 2000 C CA . SER A 1 263 ? 25.858 17.051 -14.270 1.00 79.50 263 SER A CA 1
ATOM 2001 C C . SER A 1 263 ? 24.483 17.063 -14.957 1.00 79.50 263 SER A C 1
ATOM 2003 O O . SER A 1 263 ? 23.680 16.167 -14.692 1.00 79.50 263 SER A O 1
ATOM 2005 N N . PRO A 1 264 ? 24.181 18.040 -15.834 1.00 71.06 264 PRO A N 1
ATOM 2006 C CA . PRO A 1 264 ? 22.925 18.095 -16.582 1.00 71.06 264 PRO A CA 1
ATOM 2007 C C . PRO A 1 264 ? 22.933 17.064 -17.723 1.00 71.06 264 PRO A C 1
ATOM 2009 O O . PRO A 1 264 ? 22.846 17.402 -18.901 1.00 71.06 264 PRO A O 1
ATOM 2012 N N . GLU A 1 265 ? 23.083 15.797 -17.363 1.00 70.50 265 GLU A N 1
ATOM 2013 C CA . GLU A 1 265 ? 23.083 14.647 -18.252 1.00 70.50 265 GLU A CA 1
ATOM 2014 C C . GLU A 1 265 ? 22.004 13.659 -17.808 1.00 70.50 265 GLU A C 1
ATOM 2016 O O . GLU A 1 265 ? 21.667 13.556 -16.627 1.00 70.50 265 GLU A O 1
ATOM 2021 N N . TRP A 1 266 ? 21.425 12.952 -18.774 1.00 45.53 266 TRP A N 1
ATOM 2022 C CA . TRP A 1 266 ? 20.487 11.876 -18.484 1.00 45.53 266 TRP A CA 1
ATOM 2023 C C . TRP A 1 266 ? 21.290 10.657 -18.025 1.00 45.53 266 TRP A C 1
ATOM 2025 O O . TRP A 1 266 ? 22.112 10.152 -18.790 1.00 45.53 266 TRP A O 1
ATOM 2035 N N . LEU A 1 267 ? 21.074 10.233 -16.775 1.00 48.03 267 LEU A N 1
ATOM 2036 C CA . LEU A 1 267 ? 21.686 9.030 -16.201 1.00 48.03 267 LEU A CA 1
ATOM 2037 C C . LEU A 1 267 ? 21.128 7.760 -16.810 1.00 48.03 267 LEU A C 1
ATOM 2039 O O . LEU A 1 267 ? 19.897 7.700 -17.045 1.00 48.03 267 LEU A O 1
#

Organism: NCBI:txid708187

Foldseek 3Di:
DDKDFDPDLVLVCLLCVLLVHHPPDDPVVSVVSCVPDDQVVSCCCCCVVVVGPMHRDDDPVRLCPDPVLVVDDLAFKDKFFPWLPAAAAAPPQQDPPDPFRLARAEEEQADDAQQRVLLLVVSVLRHYRYDYDDPCVQVVVVVVVVPPDSGDHDDDDPLSNLNNVVNNVSVVVQSVCCHPRNGHMDMDGDSSSSVSNVVVVDDDPDCPVVPDDDDPDPVSDDPVQWDWDQAQVGIDIDGDDPDDDPPDDDDDPHHDHDPPPDDPDRD

Solvent-accessible surface area (backbone atoms only — not comparable to full-atom values): 16085 Å² total; per-residue (Å²): 122,54,70,52,67,53,91,48,70,67,41,51,45,49,53,29,53,75,72,73,42,63,86,87,65,50,73,64,59,51,51,63,64,52,65,79,47,56,39,65,59,48,20,41,53,31,31,75,71,60,72,29,64,33,45,48,61,68,56,70,71,61,46,60,71,34,70,73,48,66,74,45,56,71,53,38,66,48,82,44,79,77,37,79,91,35,67,62,38,67,60,85,55,50,55,88,91,58,96,40,93,34,27,56,38,79,42,81,41,77,56,86,62,65,20,52,47,44,12,48,51,52,40,35,75,36,34,23,50,66,49,76,54,75,89,58,56,52,53,54,52,26,60,72,66,69,73,86,52,84,64,85,87,76,82,92,48,71,61,38,52,52,38,4,52,51,43,35,49,41,52,54,50,40,48,51,43,15,31,78,72,25,15,39,64,48,68,51,69,41,62,69,12,37,50,46,38,58,58,71,74,62,78,61,70,85,65,60,73,69,71,58,86,83,63,93,46,81,86,68,50,63,70,87,51,47,44,76,47,79,36,66,84,40,82,47,77,45,75,51,76,96,68,82,50,92,99,50,86,82,75,78,90,71,64,67,54,61,88,85,74,64,73,100,64,89,124